Protein AF-A0A3D5NEB4-F1 (afdb_monomer)

Mean predicted aligned error: 19.14 Å

Secondary structure (DSSP, 8-state):
---------------------------------------S-----TTTTT--B-EEEEEESS-TT-HHHHHHHHHH-HHHHTTTS-BSSHHHHHHHHHHHHHHHHHHHHHTT-TT-EEEEEEEE-----------------------------------------------PPPPEEEEEEEE--SPP-B---EEEEE-SS-EEEEEPPHHHHHHTT--BS--

pLDDT: mean 71.43, std 23.75, range [29.75, 97.38]

Radius of gyration: 36.67 Å; Cα contacts (8 Å, |Δi|>4): 190; chains: 1; bounding box: 111×50×86 Å

Organism: NCBI:txid168935

Sequence (223 aa):
MFHNFRSYGRRVAFVPLLMAGTLLAGCSSDEGAVGFGFGDDEAVQQNDLRSTIPYEVELTGIDPQEEQLIASLNGASTARRLQSRPTASRAGLQRRAEDDIERFQAVLRSKGFYEAQVTFDIAEKVSTDPVDPQSPDAEDGAENASEKPTENKNGDIDDSAAGSEQAEGADAPTPLVLSYQIDVGTPYLIEAVDLKTTYPDKVIERAATDAELEATHLQIGQR

Structure (mmCIF, N/CA/C/O backbone):
data_AF-A0A3D5NEB4-F1
#
_entry.id   AF-A0A3D5NEB4-F1
#
loop_
_atom_site.group_PDB
_atom_site.id
_atom_site.type_symbol
_atom_site.label_atom_id
_atom_site.label_alt_id
_atom_site.label_comp_id
_atom_site.label_asym_id
_atom_site.label_entity_id
_atom_site.label_seq_id
_atom_site.pdbx_PDB_ins_code
_atom_site.Cartn_x
_atom_site.Cartn_y
_atom_site.Cartn_z
_atom_site.occupancy
_atom_site.B_iso_or_equiv
_atom_site.auth_seq_id
_atom_site.auth_comp_id
_atom_site.auth_asym_id
_atom_site.auth_atom_id
_atom_site.pdbx_PDB_model_num
ATOM 1 N N . MET A 1 1 ? 35.172 -34.320 -34.361 1.00 47.00 1 MET A N 1
ATOM 2 C CA . MET A 1 1 ? 35.694 -35.483 -33.608 1.00 47.00 1 MET A CA 1
ATOM 3 C C . MET A 1 1 ? 37.089 -35.122 -33.113 1.00 47.00 1 MET A C 1
ATOM 5 O O . MET A 1 1 ? 37.792 -34.459 -33.861 1.00 47.00 1 MET A O 1
ATOM 9 N N . PHE A 1 2 ? 37.432 -35.537 -31.889 1.00 43.50 2 PHE A N 1
ATOM 10 C CA . PHE A 1 2 ? 38.612 -35.203 -31.061 1.00 43.50 2 PHE A CA 1
ATOM 11 C C . PHE A 1 2 ? 38.432 -34.069 -30.038 1.00 43.50 2 PHE A C 1
ATOM 13 O O . PHE A 1 2 ? 38.562 -32.883 -30.316 1.00 43.50 2 PHE A O 1
ATOM 20 N N . HIS A 1 3 ? 38.125 -34.529 -28.821 1.00 45.97 3 HIS A N 1
ATOM 21 C CA . HIS A 1 3 ? 38.204 -33.828 -27.548 1.00 45.97 3 HIS A CA 1
ATOM 22 C C . HIS A 1 3 ? 39.658 -33.505 -27.191 1.00 45.97 3 HIS A C 1
ATOM 24 O O . HIS A 1 3 ? 40.549 -34.312 -27.454 1.00 45.97 3 HIS A O 1
ATOM 30 N N . ASN A 1 4 ? 39.875 -32.406 -26.469 1.00 42.53 4 ASN A N 1
ATOM 31 C CA . ASN A 1 4 ? 41.034 -32.297 -25.589 1.00 42.53 4 ASN A CA 1
ATOM 32 C C . ASN A 1 4 ? 40.641 -31.601 -24.283 1.00 42.53 4 ASN A C 1
ATOM 34 O O . ASN A 1 4 ? 40.570 -30.379 -24.183 1.00 42.53 4 ASN A O 1
ATOM 38 N N . PHE A 1 5 ? 40.346 -32.438 -23.290 1.00 49.19 5 PHE A N 1
ATOM 39 C CA . PHE A 1 5 ? 40.268 -32.084 -21.882 1.00 49.19 5 PHE A CA 1
ATOM 40 C C . PHE A 1 5 ? 41.685 -31.810 -21.372 1.00 49.19 5 PHE A C 1
ATOM 42 O O . PHE A 1 5 ? 42.565 -32.658 -21.523 1.00 49.19 5 PHE A O 1
ATOM 49 N N . ARG A 1 6 ? 41.899 -30.683 -20.686 1.00 50.28 6 ARG A N 1
ATOM 50 C CA . ARG A 1 6 ? 43.032 -30.557 -19.768 1.00 50.28 6 ARG A CA 1
ATOM 51 C C . ARG A 1 6 ? 42.562 -30.081 -18.401 1.00 50.28 6 ARG A C 1
ATOM 53 O O . ARG A 1 6 ? 42.209 -28.928 -18.197 1.00 50.28 6 ARG A O 1
ATOM 60 N N . SER A 1 7 ? 42.568 -31.047 -17.494 1.00 51.97 7 SER A N 1
ATOM 61 C CA . SER 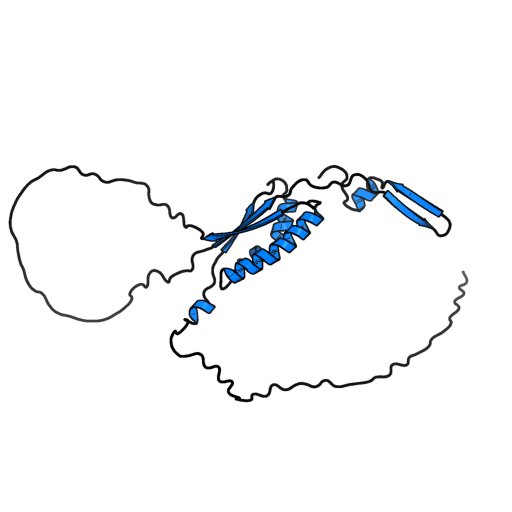A 1 7 ? 42.428 -30.947 -16.050 1.00 51.97 7 SER A CA 1
ATOM 62 C C . SER A 1 7 ? 43.678 -30.355 -15.398 1.00 51.97 7 SER A C 1
ATOM 64 O O . SER A 1 7 ? 44.760 -30.883 -15.630 1.00 51.97 7 SER A O 1
ATOM 66 N N . TYR A 1 8 ? 43.513 -29.376 -14.509 1.00 59.75 8 TYR A N 1
ATOM 67 C CA . TYR A 1 8 ? 44.372 -29.067 -13.351 1.00 59.75 8 TYR A CA 1
ATOM 68 C C . TYR A 1 8 ? 43.510 -28.191 -12.418 1.00 59.75 8 TYR A C 1
ATOM 70 O O . TYR A 1 8 ? 42.866 -27.273 -12.898 1.00 59.75 8 TYR A O 1
ATOM 78 N N . GLY A 1 9 ? 43.370 -28.381 -11.112 1.00 46.47 9 GLY A N 1
ATOM 79 C CA . GLY A 1 9 ? 43.921 -29.346 -10.181 1.00 46.47 9 GLY A CA 1
ATOM 80 C C . GLY A 1 9 ? 43.135 -29.234 -8.868 1.00 46.47 9 GLY A C 1
ATOM 81 O O . GLY A 1 9 ? 42.705 -28.159 -8.458 1.00 46.47 9 GLY A O 1
ATOM 82 N N . ARG A 1 10 ? 42.922 -30.385 -8.235 1.00 45.94 10 ARG A N 1
ATOM 83 C CA . ARG A 1 10 ? 42.227 -30.576 -6.961 1.00 45.94 10 ARG A CA 1
ATOM 84 C C . ARG A 1 10 ? 43.161 -30.172 -5.809 1.00 45.94 10 ARG A C 1
ATOM 86 O O . ARG A 1 10 ? 44.255 -30.717 -5.712 1.00 45.94 10 ARG A O 1
ATOM 93 N N . ARG A 1 11 ? 42.727 -29.279 -4.917 1.00 57.16 11 ARG A N 1
ATOM 94 C CA . ARG A 1 11 ? 43.240 -29.123 -3.537 1.00 57.16 11 ARG A CA 1
ATOM 95 C C . ARG A 1 11 ? 42.009 -28.912 -2.649 1.00 57.16 11 ARG A C 1
ATOM 97 O O . ARG A 1 11 ? 41.417 -27.848 -2.681 1.00 57.16 11 ARG A O 1
ATOM 104 N N . VAL A 1 12 ? 41.341 -29.970 -2.190 1.00 53.69 12 VAL A N 1
ATOM 105 C CA . VAL A 1 12 ? 41.560 -30.661 -0.900 1.00 53.69 12 VAL A CA 1
ATOM 106 C C . VAL A 1 12 ? 41.932 -29.706 0.243 1.00 53.69 12 VAL A C 1
ATOM 108 O O . VAL A 1 12 ? 43.094 -29.360 0.413 1.00 53.69 12 VAL A O 1
ATOM 111 N N . ALA A 1 13 ? 40.874 -29.302 0.954 1.00 50.91 13 ALA A N 1
ATOM 112 C CA . ALA A 1 13 ? 40.686 -29.200 2.404 1.00 50.91 13 ALA A CA 1
ATOM 113 C C . ALA A 1 13 ? 41.849 -28.748 3.301 1.00 50.91 13 ALA A C 1
ATOM 115 O O . ALA A 1 13 ? 42.847 -29.445 3.405 1.00 50.91 13 ALA A O 1
ATOM 116 N N . PHE A 1 14 ? 41.588 -27.711 4.106 1.00 46.97 14 PHE A N 1
ATOM 117 C CA . PHE A 1 14 ? 41.793 -27.759 5.559 1.00 46.97 14 PHE A CA 1
ATOM 118 C C . PHE A 1 14 ? 40.749 -26.866 6.247 1.00 46.97 14 PHE A C 1
ATOM 120 O O . PHE A 1 14 ? 40.831 -25.643 6.219 1.00 46.97 14 PHE A O 1
ATOM 127 N N . VAL A 1 15 ? 39.746 -27.516 6.838 1.00 53.16 15 VAL A N 1
ATOM 128 C CA . VAL A 1 15 ? 38.856 -26.962 7.864 1.00 53.16 15 VAL A CA 1
ATOM 129 C C . VAL A 1 15 ? 39.493 -27.299 9.211 1.00 53.16 15 VAL A C 1
ATOM 131 O O . VAL A 1 15 ? 39.615 -28.489 9.511 1.00 53.16 15 VAL A O 1
ATOM 134 N N . PRO A 1 16 ? 39.882 -26.320 10.043 1.00 58.88 16 PRO A N 1
ATOM 135 C CA . PRO A 1 16 ? 40.043 -26.545 11.462 1.00 58.88 16 PRO A CA 1
ATOM 136 C C . PRO A 1 16 ? 38.738 -26.174 12.170 1.00 58.88 16 PRO A C 1
ATOM 138 O O . PRO A 1 16 ? 38.378 -25.014 12.345 1.00 58.88 16 PRO A O 1
ATOM 141 N N . LEU A 1 17 ? 38.039 -27.238 12.547 1.00 51.22 17 LEU A N 1
ATOM 142 C CA . LEU A 1 17 ? 37.143 -27.346 13.686 1.00 51.22 17 LEU A CA 1
ATOM 143 C C . LEU A 1 17 ? 37.704 -26.586 14.906 1.00 51.22 17 LEU A C 1
ATOM 145 O O . LEU A 1 17 ? 38.734 -26.981 15.450 1.00 51.22 17 LEU A O 1
ATOM 149 N N . LEU A 1 18 ? 36.993 -25.559 15.378 1.00 48.69 18 LEU A N 1
ATOM 150 C CA . LEU A 1 18 ? 37.081 -25.112 16.770 1.00 48.69 18 LEU A CA 1
ATOM 151 C C . LEU A 1 18 ? 35.665 -25.006 17.340 1.00 48.69 18 LEU A C 1
ATOM 153 O O . LEU A 1 18 ? 34.982 -23.991 17.268 1.00 48.69 18 LEU A O 1
ATOM 157 N N . MET A 1 19 ? 35.249 -26.158 17.860 1.00 57.47 19 MET A N 1
ATOM 158 C CA . MET A 1 19 ? 34.193 -26.356 18.842 1.00 57.47 19 MET A CA 1
ATOM 159 C C . MET A 1 19 ? 34.418 -25.419 20.037 1.00 57.47 19 MET A C 1
ATOM 161 O O . MET A 1 19 ? 35.370 -25.607 20.793 1.00 57.47 19 MET A O 1
ATOM 165 N N . ALA A 1 20 ? 33.539 -24.436 20.220 1.00 56.75 20 ALA A N 1
ATOM 166 C CA . ALA A 1 20 ? 33.468 -23.643 21.441 1.00 56.75 20 ALA A CA 1
ATOM 167 C C . ALA A 1 20 ? 32.002 -23.442 21.851 1.00 56.75 20 ALA A C 1
ATOM 169 O O . ALA A 1 20 ? 31.327 -22.525 21.401 1.00 56.75 20 ALA A O 1
ATOM 170 N N . GLY A 1 21 ? 31.539 -24.344 22.720 1.00 52.62 21 GLY A N 1
ATOM 171 C CA . GLY A 1 21 ? 30.708 -23.991 23.870 1.00 52.62 21 GLY A CA 1
ATOM 172 C C . GLY A 1 21 ? 29.254 -23.605 23.617 1.00 52.62 21 GLY A C 1
ATOM 173 O O . GLY A 1 21 ? 28.872 -22.459 23.822 1.00 52.62 21 GLY A O 1
ATOM 174 N N . THR A 1 22 ? 28.405 -24.595 23.344 1.00 59.69 22 THR A N 1
ATOM 175 C CA . THR A 1 22 ? 27.000 -24.559 23.772 1.00 59.69 22 THR A CA 1
ATOM 176 C C . THR A 1 22 ? 26.942 -24.607 25.300 1.00 59.69 22 THR A C 1
ATOM 178 O O . THR A 1 22 ? 26.923 -25.688 25.892 1.00 59.69 22 THR A O 1
ATOM 181 N N . LEU A 1 23 ? 26.923 -23.446 25.953 1.00 59.72 23 LEU A N 1
ATOM 182 C CA . LEU A 1 23 ? 26.415 -23.355 27.317 1.00 59.72 23 LEU A CA 1
ATOM 183 C C . LEU A 1 23 ? 24.889 -23.319 27.233 1.00 59.72 23 LEU A C 1
ATOM 185 O O . LEU A 1 23 ? 24.287 -22.283 26.958 1.00 59.72 23 LEU A O 1
ATOM 189 N N . LEU A 1 24 ? 24.276 -24.482 27.456 1.00 56.34 24 LEU A N 1
ATOM 190 C CA . LEU A 1 24 ? 22.913 -24.554 27.964 1.00 56.34 24 LEU A CA 1
ATOM 191 C C . LEU A 1 24 ? 22.907 -23.821 29.312 1.00 56.34 24 LEU A C 1
ATOM 193 O O . LEU A 1 24 ? 23.328 -24.375 30.327 1.00 56.34 24 LEU A O 1
ATOM 197 N N . ALA A 1 25 ? 22.462 -22.567 29.317 1.00 53.81 25 ALA A N 1
ATOM 198 C CA . ALA A 1 25 ? 22.028 -21.919 30.540 1.00 53.81 25 ALA A CA 1
ATOM 199 C C . ALA A 1 25 ? 20.745 -22.628 30.987 1.00 53.81 25 ALA A C 1
ATOM 201 O O . ALA A 1 25 ? 19.729 -22.612 30.291 1.00 53.81 25 ALA A O 1
ATOM 202 N N . GLY A 1 26 ? 20.851 -23.340 32.106 1.00 40.41 26 GLY A N 1
ATOM 203 C CA . GLY A 1 26 ? 19.748 -24.054 32.718 1.00 40.41 26 GLY A CA 1
ATOM 204 C C . GLY A 1 26 ? 18.623 -23.109 33.128 1.00 40.41 26 GLY A C 1
ATOM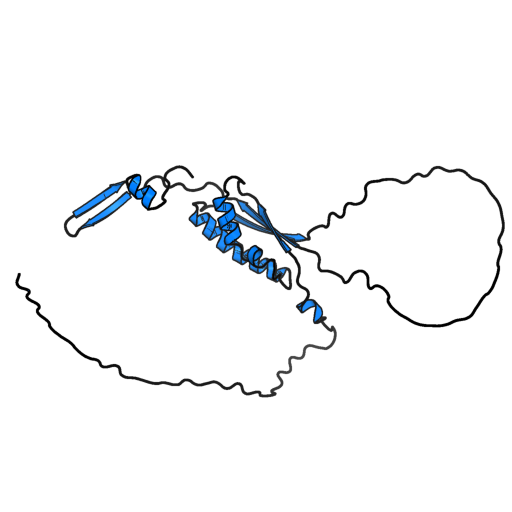 205 O O . GLY A 1 26 ? 18.859 -22.008 33.618 1.00 40.41 26 GLY A O 1
ATOM 206 N N . CYS A 1 27 ? 17.389 -23.585 32.980 1.00 56.19 27 CYS A N 1
ATOM 207 C CA . CYS A 1 27 ? 16.298 -23.138 33.831 1.00 56.19 27 CYS A CA 1
ATOM 208 C C . CYS A 1 27 ? 16.604 -23.627 35.253 1.00 56.19 27 CYS A C 1
ATOM 210 O O . CYS A 1 27 ? 16.322 -24.778 35.583 1.00 56.19 27 CYS A O 1
ATOM 212 N N . SER A 1 28 ? 17.219 -22.783 36.084 1.00 45.78 28 SER A N 1
ATOM 213 C CA . SER A 1 28 ? 17.076 -22.927 37.528 1.00 45.78 28 SER A CA 1
ATOM 214 C C . SER A 1 28 ? 15.689 -22.409 37.893 1.00 45.78 28 SER A C 1
ATOM 216 O O . SER A 1 28 ? 15.431 -21.208 37.833 1.00 45.78 28 SER A O 1
ATOM 218 N N . SER A 1 29 ? 14.791 -23.322 38.253 1.00 57.09 29 SER A N 1
ATOM 219 C CA . SER A 1 29 ? 13.728 -22.998 39.197 1.00 57.09 29 SER A CA 1
ATOM 220 C C . SER A 1 29 ? 14.409 -22.621 40.510 1.00 57.09 29 SER A C 1
ATOM 222 O O . SER A 1 29 ? 14.903 -23.493 41.218 1.00 57.09 29 SER A O 1
ATOM 224 N N . ASP A 1 30 ? 14.506 -21.322 40.769 1.00 51.25 30 ASP A N 1
ATOM 225 C CA . ASP A 1 30 ? 14.835 -20.770 42.077 1.00 51.25 30 ASP A CA 1
ATOM 226 C C . ASP A 1 30 ? 13.635 -19.933 42.515 1.00 51.25 30 ASP A C 1
ATOM 228 O O . ASP A 1 30 ? 13.286 -18.919 41.904 1.00 51.25 30 ASP A O 1
ATOM 232 N N . GLU A 1 31 ? 12.955 -20.440 43.537 1.00 56.94 31 GLU A N 1
ATOM 233 C CA . GLU A 1 31 ? 12.027 -19.707 44.387 1.00 56.94 31 GLU A CA 1
ATOM 234 C C . GLU A 1 31 ? 12.805 -18.587 45.091 1.00 56.94 31 GLU A C 1
ATOM 236 O O . GLU A 1 31 ? 13.243 -18.707 46.231 1.00 56.94 31 GLU A O 1
ATOM 241 N N . GLY A 1 32 ? 13.004 -17.489 44.367 1.00 42.41 32 GLY A N 1
ATOM 242 C CA . GLY A 1 32 ? 13.705 -16.300 44.826 1.00 42.41 32 GLY A CA 1
ATOM 243 C C . GLY A 1 32 ? 12.786 -15.095 44.740 1.00 42.41 32 GLY A C 1
ATOM 244 O O . GLY A 1 32 ? 12.644 -14.471 43.691 1.00 42.41 32 GLY A O 1
ATOM 245 N N . ALA A 1 33 ? 12.140 -14.791 45.861 1.00 53.47 33 ALA A N 1
ATOM 246 C CA . ALA A 1 33 ? 11.237 -13.671 46.063 1.00 53.47 33 ALA A CA 1
ATOM 247 C C . ALA A 1 33 ? 11.817 -12.330 45.567 1.00 53.47 33 ALA A C 1
ATOM 249 O O . ALA A 1 33 ? 12.617 -11.687 46.247 1.00 53.47 33 ALA A O 1
ATOM 250 N N . VAL A 1 34 ? 11.333 -11.854 44.419 1.00 47.53 34 VAL A N 1
ATOM 251 C CA . VAL A 1 34 ? 11.310 -10.423 44.104 1.00 47.53 34 VAL A CA 1
ATOM 252 C C . VAL A 1 34 ? 10.013 -9.853 44.661 1.00 47.53 34 VAL A C 1
ATOM 254 O O . VAL A 1 34 ? 8.953 -9.909 44.043 1.00 47.53 34 VAL A O 1
ATOM 257 N N . GLY A 1 35 ? 10.103 -9.347 45.889 1.00 47.97 35 GLY A N 1
ATOM 258 C CA . GLY A 1 35 ? 9.059 -8.550 46.518 1.00 47.97 35 GLY A CA 1
ATOM 259 C C . GLY A 1 35 ? 8.877 -7.238 45.764 1.00 47.97 35 GLY A C 1
ATOM 260 O O . GLY A 1 35 ? 9.475 -6.224 46.111 1.00 47.97 35 GLY A O 1
ATOM 261 N N . PHE A 1 36 ? 8.041 -7.263 44.731 1.00 45.19 36 PHE A N 1
ATOM 262 C CA . PHE A 1 36 ? 7.377 -6.071 44.235 1.00 45.19 36 PHE A CA 1
ATOM 263 C C . PHE A 1 36 ? 6.180 -5.808 45.146 1.00 45.19 36 PHE A C 1
ATOM 265 O O . PHE A 1 36 ? 5.142 -6.454 45.031 1.00 45.19 36 PHE A O 1
ATOM 272 N N . GLY A 1 37 ? 6.357 -4.889 46.094 1.00 49.41 37 GLY A N 1
ATOM 273 C CA . GLY A 1 37 ? 5.264 -4.355 46.897 1.00 49.41 37 GLY A CA 1
ATOM 274 C C . GLY A 1 37 ? 4.341 -3.513 46.023 1.00 49.41 37 GLY A C 1
ATOM 275 O O . GLY A 1 37 ? 4.521 -2.303 45.923 1.00 49.41 37 GLY A O 1
ATOM 276 N N . PHE A 1 38 ? 3.370 -4.161 45.389 1.00 48.16 38 PHE A N 1
ATOM 277 C CA . PHE A 1 38 ? 2.161 -3.514 44.902 1.00 48.16 38 PHE A CA 1
ATOM 278 C C . PHE A 1 38 ? 1.080 -3.810 45.935 1.00 48.16 38 PHE A C 1
ATOM 280 O O . PHE A 1 38 ? 0.780 -4.971 46.196 1.00 48.16 38 PHE A O 1
ATOM 287 N N . GLY A 1 39 ? 0.620 -2.756 46.608 1.00 43.84 39 GLY A N 1
ATOM 288 C CA . GLY A 1 39 ? -0.380 -2.853 47.661 1.00 43.84 39 GLY A CA 1
ATOM 289 C C . GLY A 1 39 ? -1.659 -3.515 47.161 1.00 43.84 39 GLY A C 1
ATOM 290 O O . GLY A 1 39 ? -2.089 -3.277 46.033 1.00 43.84 39 GLY A O 1
ATOM 291 N N . ASP A 1 40 ? -2.230 -4.339 48.032 1.00 53.44 40 ASP A N 1
ATOM 292 C CA . ASP A 1 40 ? -3.600 -4.819 47.946 1.00 53.44 40 ASP A CA 1
ATOM 293 C C . ASP A 1 40 ? -4.554 -3.623 47.816 1.00 53.44 40 ASP A C 1
ATOM 295 O O . ASP A 1 40 ? -4.550 -2.732 48.665 1.00 53.44 40 ASP A O 1
ATOM 299 N N . ASP A 1 41 ? -5.296 -3.558 46.715 1.00 48.19 41 ASP A N 1
ATOM 300 C CA . ASP A 1 41 ? -6.764 -3.642 46.666 1.00 48.19 41 ASP A CA 1
ATOM 301 C C . ASP A 1 41 ? -7.213 -3.110 45.299 1.00 48.19 41 ASP A C 1
ATOM 303 O O . ASP A 1 41 ? -7.192 -1.912 45.034 1.00 48.19 41 ASP A O 1
ATOM 307 N N . GLU A 1 42 ? -7.458 -4.054 44.400 1.00 47.25 42 GLU A N 1
ATOM 308 C CA . GLU A 1 42 ? -8.352 -4.006 43.245 1.00 47.25 42 GLU A CA 1
ATOM 309 C C . GLU A 1 42 ? -7.993 -5.280 42.486 1.00 47.25 42 GLU A C 1
ATOM 311 O O . GLU A 1 42 ? -6.951 -5.387 41.828 1.00 47.25 42 GLU A O 1
ATOM 316 N N . ALA A 1 43 ? -8.819 -6.309 42.658 1.00 51.69 43 ALA A N 1
ATOM 317 C CA . ALA A 1 43 ? -8.781 -7.481 41.811 1.00 51.69 43 ALA A CA 1
ATOM 318 C C . ALA A 1 43 ? -9.104 -7.019 40.387 1.00 51.69 43 ALA A C 1
ATOM 320 O O . ALA A 1 43 ? -10.257 -7.060 39.970 1.00 51.69 43 ALA A O 1
ATOM 321 N N . VAL A 1 44 ? -8.084 -6.560 39.652 1.00 49.19 44 VAL A N 1
ATOM 322 C CA . VAL A 1 44 ? -8.168 -6.326 38.213 1.00 49.19 44 VAL A CA 1
ATOM 323 C C . VAL A 1 44 ? -8.666 -7.643 37.648 1.00 49.19 44 VAL A C 1
ATOM 325 O O . VAL A 1 44 ? -7.957 -8.656 37.699 1.00 49.19 44 VAL A O 1
ATOM 328 N N . GLN A 1 45 ? -9.940 -7.672 37.261 1.00 51.22 45 GLN A N 1
ATOM 329 C CA . GLN A 1 45 ? -10.606 -8.904 36.897 1.00 51.22 45 GLN A CA 1
ATOM 330 C C . GLN A 1 45 ? -9.790 -9.538 35.778 1.00 51.22 45 GLN A C 1
ATOM 332 O O . GLN A 1 45 ? -9.669 -8.993 34.687 1.00 51.22 45 GLN A O 1
ATOM 337 N N . GLN A 1 46 ? -9.227 -10.721 36.026 1.00 47.47 46 GLN A N 1
ATOM 338 C CA . GLN A 1 46 ? -8.463 -11.463 35.017 1.00 47.47 46 GLN A CA 1
ATOM 339 C C . GLN A 1 46 ? -9.308 -11.788 33.761 1.00 47.47 46 GLN A C 1
ATOM 341 O O . GLN A 1 46 ? -8.762 -12.234 32.752 1.00 47.47 46 GLN A O 1
ATOM 346 N N . ASN A 1 47 ? -10.624 -11.539 33.803 1.00 46.91 47 ASN A N 1
ATOM 347 C CA . ASN A 1 47 ? -11.527 -11.558 32.656 1.00 46.91 47 ASN A CA 1
ATOM 348 C C . ASN A 1 47 ? -11.282 -10.423 31.642 1.00 46.91 47 ASN A C 1
ATOM 350 O O . ASN A 1 47 ? -11.458 -10.669 30.449 1.00 46.91 47 ASN A O 1
ATOM 354 N N . ASP A 1 48 ? -10.777 -9.252 32.045 1.00 50.31 48 ASP A N 1
ATOM 355 C CA . ASP A 1 48 ? -10.466 -8.155 31.108 1.00 50.31 48 ASP A CA 1
ATOM 356 C C . ASP A 1 48 ? -9.280 -8.486 30.191 1.00 50.31 48 ASP A C 1
ATOM 358 O O . ASP A 1 48 ? -9.199 -8.012 29.062 1.00 50.31 48 ASP A O 1
ATOM 362 N N . LEU A 1 49 ? -8.387 -9.385 30.620 1.00 50.97 49 LEU A N 1
ATOM 363 C CA . LEU A 1 49 ? -7.272 -9.875 29.798 1.00 50.97 49 LEU A CA 1
ATOM 364 C C . LEU A 1 49 ? -7.713 -10.870 28.709 1.00 50.97 49 LEU A C 1
ATOM 366 O O . LEU A 1 49 ? -6.912 -11.225 27.840 1.00 50.97 49 LEU A O 1
ATOM 370 N N . ARG A 1 50 ? -8.962 -11.350 28.763 1.00 55.28 50 ARG A N 1
ATOM 371 C CA . ARG A 1 50 ? -9.565 -12.248 27.763 1.00 55.28 50 ARG A CA 1
ATOM 372 C C . ARG A 1 50 ? -10.694 -11.592 26.973 1.00 55.28 50 ARG A C 1
ATOM 374 O O . ARG A 1 50 ? -11.080 -12.136 25.937 1.00 55.28 50 ARG A O 1
ATOM 381 N N . SER A 1 51 ? -11.191 -10.442 27.426 1.00 69.19 51 SER A N 1
ATOM 382 C CA . SER A 1 51 ? -12.133 -9.631 26.664 1.00 69.19 51 SER A CA 1
ATOM 383 C C . SER A 1 51 ? -11.438 -9.143 25.399 1.00 69.19 51 SER A C 1
ATOM 385 O O . SER A 1 51 ? -10.435 -8.434 25.433 1.00 69.19 51 SER A O 1
ATOM 387 N N . THR A 1 52 ? -11.906 -9.634 24.258 1.00 82.94 52 THR A N 1
ATOM 388 C CA . THR A 1 52 ? -11.364 -9.265 22.956 1.00 82.94 52 THR A CA 1
ATOM 389 C C . THR A 1 52 ? -12.374 -8.355 22.283 1.00 82.94 52 THR A C 1
ATOM 391 O O . THR A 1 52 ? -13.552 -8.695 22.234 1.00 82.94 52 THR A O 1
ATOM 394 N N . ILE A 1 53 ? -11.927 -7.212 21.766 1.00 85.94 53 ILE A N 1
ATOM 395 C CA . ILE A 1 53 ? -12.829 -6.202 21.208 1.00 85.94 53 ILE A CA 1
ATOM 396 C C . ILE A 1 53 ? -13.000 -6.472 19.707 1.00 85.94 53 ILE A C 1
ATOM 398 O O . ILE A 1 53 ? -12.018 -6.347 18.963 1.00 85.94 53 ILE A O 1
ATOM 402 N N . PRO A 1 54 ? -14.196 -6.871 19.235 1.00 90.81 54 PRO A N 1
ATOM 403 C CA . PRO A 1 54 ? -14.433 -7.078 17.813 1.00 90.81 54 PRO A CA 1
ATOM 404 C C . PRO A 1 54 ? -14.284 -5.756 17.057 1.00 90.81 54 PRO A C 1
ATOM 406 O O . PRO A 1 54 ? -14.651 -4.694 17.560 1.00 90.81 54 PRO A O 1
ATOM 409 N N . TYR A 1 55 ? -13.739 -5.815 15.842 1.00 91.69 55 TYR A N 1
ATOM 410 C CA . TYR A 1 55 ? -13.586 -4.628 15.012 1.00 91.69 55 TYR A CA 1
ATOM 411 C C . TYR A 1 55 ? -13.775 -4.913 13.526 1.00 91.69 55 TYR A C 1
ATOM 413 O O . TYR A 1 55 ? -13.477 -6.002 13.031 1.00 91.69 55 TYR A O 1
ATOM 421 N N . GLU A 1 56 ? -14.209 -3.885 12.811 1.00 92.62 56 GLU A N 1
ATOM 422 C CA . GLU A 1 56 ? -14.283 -3.844 11.354 1.00 92.62 56 GLU A CA 1
ATOM 423 C C . GLU A 1 56 ? -13.214 -2.904 10.798 1.00 92.62 56 GLU A C 1
ATOM 425 O O . GLU A 1 56 ? -12.659 -2.074 11.517 1.00 92.62 56 GLU A O 1
ATOM 430 N N . VAL A 1 57 ? -12.859 -3.091 9.526 1.00 94.69 57 VAL A N 1
ATOM 431 C CA . VAL A 1 57 ? -11.833 -2.284 8.860 1.00 94.69 57 VAL A CA 1
ATOM 432 C C . VAL A 1 57 ? -12.362 -1.798 7.529 1.00 94.69 57 VAL A C 1
ATOM 434 O O . VAL A 1 57 ? -12.779 -2.609 6.698 1.00 94.69 57 VAL A O 1
ATOM 437 N N . GLU A 1 58 ? -12.253 -0.495 7.316 1.00 94.62 58 GLU A N 1
ATOM 438 C CA . GLU A 1 58 ? -12.721 0.191 6.121 1.00 94.62 58 GLU A CA 1
ATOM 439 C C . GLU A 1 58 ? -11.589 1.001 5.492 1.00 94.62 58 GLU A C 1
ATOM 441 O O . GLU A 1 58 ? -10.751 1.572 6.190 1.00 94.62 58 GLU A O 1
ATOM 446 N N . LEU A 1 59 ? -11.550 1.038 4.161 1.00 94.56 59 LEU A N 1
ATOM 447 C CA . LEU A 1 59 ? -10.618 1.863 3.396 1.00 94.56 59 LEU A CA 1
ATOM 448 C C . LEU A 1 59 ? -11.431 2.892 2.614 1.00 94.56 59 LEU A C 1
ATOM 450 O O . LEU A 1 59 ? -12.377 2.535 1.914 1.00 94.56 59 LEU A O 1
ATOM 454 N N . THR A 1 60 ? -11.048 4.160 2.724 1.00 94.75 60 THR A N 1
ATOM 455 C CA . THR A 1 60 ? -11.733 5.300 2.102 1.00 94.75 60 THR A CA 1
ATOM 456 C C . THR A 1 60 ? -10.730 6.214 1.395 1.00 94.75 60 THR A C 1
ATOM 458 O O . THR A 1 60 ? -9.534 6.167 1.685 1.00 94.75 60 THR A O 1
ATOM 461 N N . GLY A 1 61 ? -11.211 7.042 0.463 1.00 91.19 61 GLY A N 1
ATOM 462 C CA . GLY A 1 61 ? -10.382 8.015 -0.269 1.00 91.19 61 GLY A CA 1
ATOM 463 C C . GLY A 1 61 ? -9.712 7.484 -1.544 1.00 91.19 61 GLY A C 1
ATOM 464 O O . GLY A 1 61 ? -8.972 8.210 -2.200 1.00 91.19 61 GLY A O 1
ATOM 465 N N . ILE A 1 62 ? -10.010 6.244 -1.940 1.00 92.44 62 ILE A N 1
ATOM 466 C CA . ILE A 1 62 ? -9.519 5.634 -3.185 1.00 92.44 62 ILE A CA 1
ATOM 467 C C . ILE A 1 62 ? -10.667 5.543 -4.189 1.00 92.44 62 ILE A C 1
ATOM 469 O O . ILE A 1 62 ? -11.797 5.238 -3.805 1.00 92.44 62 ILE A O 1
ATOM 473 N N . ASP A 1 63 ? -10.369 5.779 -5.467 1.00 90.38 63 ASP A N 1
ATOM 474 C CA . ASP A 1 63 ? -11.323 5.564 -6.553 1.00 90.38 63 ASP A CA 1
ATOM 475 C C . ASP A 1 63 ? -11.755 4.082 -6.599 1.00 90.38 63 ASP A C 1
ATOM 477 O O . ASP A 1 63 ? -10.896 3.203 -6.711 1.00 90.38 63 ASP A O 1
ATOM 481 N N . PRO A 1 64 ? -13.063 3.770 -6.538 1.00 89.56 64 PRO A N 1
ATOM 482 C CA . PRO A 1 64 ? -13.562 2.402 -6.662 1.00 89.56 64 PRO A CA 1
ATOM 483 C C . PRO A 1 64 ? -13.132 1.675 -7.945 1.00 89.56 64 PRO A C 1
ATOM 485 O O . PRO A 1 64 ? -13.132 0.446 -7.959 1.00 89.56 64 PRO A O 1
ATOM 488 N N . GLN A 1 65 ? -12.776 2.401 -9.011 1.00 89.06 65 GLN A N 1
ATOM 489 C CA . GLN A 1 65 ? -12.298 1.823 -10.271 1.00 89.06 65 GLN A CA 1
ATOM 490 C C . GLN A 1 65 ? -10.869 1.265 -10.173 1.00 89.06 65 GLN A C 1
ATOM 492 O O . GLN A 1 65 ? -10.484 0.409 -10.968 1.00 89.06 65 GLN A O 1
ATOM 497 N N . GLU A 1 66 ? -10.092 1.683 -9.172 1.00 89.56 66 GLU A N 1
ATOM 498 C CA . GLU A 1 66 ? -8.717 1.232 -8.927 1.00 89.56 66 GLU A CA 1
ATOM 499 C C . GLU A 1 66 ? -8.690 -0.119 -8.182 1.00 89.56 66 GLU A C 1
ATOM 501 O O . GLU A 1 66 ? -8.063 -0.290 -7.131 1.00 89.56 66 GLU A O 1
ATOM 506 N N . GLU A 1 67 ? -9.382 -1.125 -8.726 1.00 92.25 67 GLU A N 1
ATOM 507 C CA . GLU A 1 67 ? -9.598 -2.429 -8.082 1.00 92.25 67 GLU A CA 1
ATOM 508 C C . GLU A 1 67 ? -8.286 -3.132 -7.705 1.00 92.25 67 GLU A C 1
ATOM 510 O O . GLU A 1 67 ? -8.170 -3.736 -6.635 1.00 92.25 67 GLU A O 1
ATOM 515 N N . GLN A 1 68 ? -7.261 -3.026 -8.557 1.00 90.44 68 GLN A N 1
ATOM 516 C CA . GLN A 1 68 ? -5.953 -3.634 -8.300 1.00 90.44 68 GLN A CA 1
ATOM 517 C C . GLN A 1 68 ? -5.221 -2.966 -7.131 1.00 90.44 68 GLN A C 1
ATOM 519 O O . GLN A 1 68 ? -4.547 -3.649 -6.347 1.00 90.44 68 GLN A O 1
ATOM 524 N N . LEU A 1 69 ? -5.341 -1.642 -6.999 1.00 92.69 69 LEU A N 1
ATOM 525 C CA . LEU A 1 69 ? -4.776 -0.899 -5.877 1.00 92.69 69 LEU A CA 1
ATOM 526 C C . LEU A 1 69 ? -5.509 -1.266 -4.587 1.00 92.69 69 LEU A C 1
ATOM 528 O O . LEU A 1 69 ? -4.866 -1.628 -3.600 1.00 92.69 69 LEU A O 1
ATOM 532 N N . ILE A 1 70 ? -6.844 -1.259 -4.624 1.00 95.06 70 ILE A N 1
ATOM 533 C CA . ILE A 1 70 ? -7.699 -1.636 -3.495 1.00 95.06 70 ILE A CA 1
ATOM 534 C C . ILE A 1 70 ? -7.374 -3.060 -3.033 1.00 95.06 70 ILE A C 1
ATOM 536 O O . ILE A 1 70 ? -7.199 -3.295 -1.837 1.00 95.06 70 ILE A O 1
ATOM 540 N N . ALA A 1 71 ? -7.236 -4.016 -3.955 1.00 95.06 71 ALA A N 1
ATOM 541 C CA . ALA A 1 71 ? -6.867 -5.394 -3.636 1.00 95.06 71 ALA A CA 1
ATOM 542 C C . ALA A 1 71 ? -5.472 -5.490 -2.996 1.00 95.06 71 ALA A C 1
ATOM 544 O O . ALA A 1 71 ? -5.293 -6.208 -2.010 1.00 95.06 71 ALA A O 1
ATOM 545 N N . SER A 1 72 ? -4.499 -4.733 -3.513 1.00 95.25 72 SER A N 1
ATOM 546 C CA . SER A 1 72 ? -3.130 -4.703 -2.981 1.00 95.25 72 SER A CA 1
ATOM 547 C C . SER A 1 72 ? -3.086 -4.153 -1.551 1.00 95.25 72 SER A C 1
ATOM 549 O O . SER A 1 72 ? -2.449 -4.745 -0.681 1.00 95.25 72 SER A O 1
ATOM 551 N N . LEU A 1 73 ? -3.805 -3.060 -1.281 1.00 96.31 73 LEU A N 1
ATOM 552 C CA . LEU A 1 73 ? -3.904 -2.464 0.055 1.00 96.31 73 LEU A CA 1
ATOM 553 C C . LEU A 1 73 ? -4.627 -3.392 1.031 1.00 96.31 73 LEU A C 1
ATOM 555 O O . LEU A 1 73 ? -4.139 -3.669 2.125 1.00 96.31 73 LEU A O 1
ATOM 559 N N . ASN A 1 74 ? -5.749 -3.963 0.600 1.00 95.3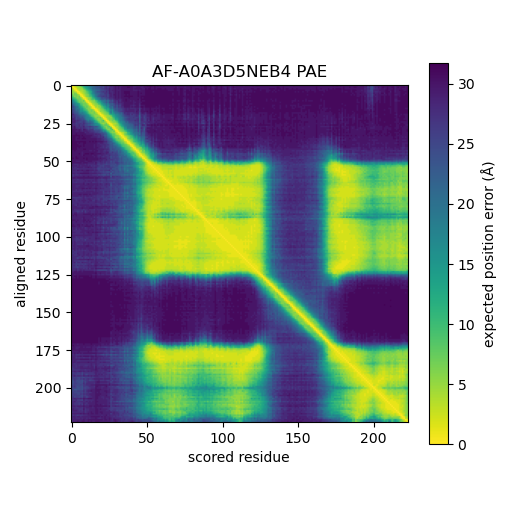1 74 ASN A N 1
ATOM 560 C CA . ASN A 1 74 ? -6.494 -4.936 1.387 1.00 95.31 74 ASN A CA 1
ATOM 561 C C . ASN A 1 74 ? -5.663 -6.170 1.754 1.00 95.31 74 ASN A C 1
ATOM 563 O O . ASN A 1 74 ? -5.799 -6.673 2.869 1.00 95.31 74 ASN A O 1
ATOM 567 N N . GLY A 1 75 ? -4.816 -6.649 0.839 1.00 94.56 75 GLY A N 1
ATOM 568 C CA . GLY A 1 75 ? -3.897 -7.761 1.082 1.00 94.56 75 GLY A CA 1
ATOM 569 C C . GLY A 1 75 ? -2.731 -7.408 2.010 1.00 94.56 75 GLY A C 1
ATOM 570 O O . GLY A 1 75 ? -2.242 -8.276 2.732 1.00 94.56 75 GLY A O 1
ATOM 571 N N . ALA A 1 76 ? -2.304 -6.143 2.030 1.00 95.00 76 ALA A N 1
ATOM 572 C CA . ALA A 1 76 ? -1.228 -5.662 2.894 1.00 95.00 76 ALA A CA 1
ATOM 573 C C . ALA A 1 76 ? -1.674 -5.391 4.345 1.00 95.00 76 ALA A C 1
ATOM 575 O O . ALA A 1 76 ? -0.832 -5.394 5.247 1.00 95.00 76 ALA A O 1
ATOM 576 N N . SER A 1 77 ? -2.975 -5.187 4.590 1.00 94.75 77 SER A N 1
ATOM 577 C CA . SER A 1 77 ? -3.498 -4.879 5.926 1.00 94.75 77 SER A CA 1
ATOM 578 C C . SER A 1 77 ? -3.420 -6.079 6.868 1.00 94.75 77 SER A C 1
ATOM 580 O O . SER A 1 77 ? -4.127 -7.085 6.725 1.00 94.75 77 SER A O 1
ATOM 582 N N . THR A 1 78 ? -2.600 -5.951 7.906 1.00 92.88 78 THR A N 1
ATOM 583 C CA . THR A 1 78 ? -2.572 -6.921 8.999 1.00 92.88 78 THR A CA 1
ATOM 584 C C . THR A 1 78 ? -3.811 -6.791 9.876 1.00 92.88 78 THR A C 1
ATOM 586 O O . THR A 1 78 ? -4.309 -7.818 10.346 1.00 92.88 78 THR A O 1
ATOM 589 N N . ALA A 1 79 ? -4.352 -5.580 10.047 1.00 91.75 79 ALA A N 1
ATOM 590 C CA . ALA A 1 79 ? -5.592 -5.372 10.784 1.00 91.75 79 ALA A CA 1
ATOM 591 C C . ALA A 1 79 ? -6.750 -6.172 10.167 1.00 91.75 79 ALA A C 1
ATOM 593 O O . ALA A 1 79 ? -7.423 -6.897 10.899 1.00 91.75 79 ALA A O 1
ATOM 594 N N . ARG A 1 80 ? -6.925 -6.149 8.835 1.00 93.06 80 ARG A N 1
ATOM 595 C CA . ARG A 1 80 ? -7.937 -6.976 8.144 1.00 93.06 80 ARG A CA 1
ATOM 596 C C . ARG A 1 80 ? -7.678 -8.466 8.306 1.00 93.06 80 ARG A C 1
ATOM 598 O O . ARG A 1 80 ? -8.566 -9.213 8.707 1.00 93.06 80 ARG A O 1
ATOM 605 N N . ARG A 1 81 ? -6.444 -8.905 8.048 1.00 91.94 81 ARG A N 1
ATOM 606 C CA . ARG A 1 81 ? -6.065 -10.326 8.129 1.00 91.94 81 ARG A CA 1
ATOM 607 C C . ARG A 1 81 ? -6.323 -10.938 9.511 1.00 91.94 81 ARG A C 1
ATOM 609 O O . ARG A 1 81 ? -6.594 -12.132 9.604 1.00 91.94 81 ARG A O 1
ATOM 616 N N . LEU A 1 82 ? -6.219 -10.141 10.575 1.00 91.62 82 LEU A N 1
ATOM 617 C CA . LEU A 1 82 ? -6.394 -10.582 11.959 1.00 91.62 82 LEU A CA 1
ATOM 618 C C . LEU A 1 82 ? -7.761 -10.225 12.560 1.00 91.62 82 LEU A C 1
ATOM 620 O O . LEU A 1 82 ? -7.915 -10.349 13.771 1.00 91.62 82 LEU A O 1
ATOM 624 N N . GLN A 1 83 ? -8.762 -9.847 11.759 1.00 90.00 83 GLN A N 1
ATOM 625 C CA . GLN A 1 83 ? -10.125 -9.598 12.261 1.00 90.00 83 GLN A CA 1
ATOM 626 C C . GLN A 1 83 ? -10.719 -10.810 12.998 1.00 90.00 83 GLN A C 1
ATOM 628 O O . GLN A 1 83 ? -11.383 -10.651 14.015 1.00 90.00 83 GLN A O 1
ATOM 633 N N . SER A 1 84 ? -10.413 -12.036 12.554 1.00 87.62 84 SER A N 1
ATOM 634 C CA . SER A 1 84 ? -10.838 -13.276 13.229 1.00 87.62 84 SER A CA 1
ATOM 635 C C . SER A 1 84 ? -10.091 -13.564 14.538 1.00 87.62 84 SER A C 1
ATOM 637 O O . SER A 1 84 ? -10.451 -14.484 15.271 1.00 87.62 84 SER A O 1
ATOM 639 N N . ARG A 1 85 ? -9.034 -12.798 14.835 1.00 86.81 85 ARG A N 1
ATOM 640 C CA . ARG A 1 85 ? -8.240 -12.859 16.070 1.00 86.81 85 ARG A CA 1
ATOM 641 C C . ARG A 1 85 ? -8.076 -11.441 16.632 1.00 86.81 85 ARG A C 1
ATOM 643 O O . ARG A 1 85 ? -6.982 -10.854 16.518 1.00 86.81 85 ARG A O 1
ATOM 650 N N . PRO A 1 86 ? -9.161 -10.876 17.191 1.00 85.94 86 PRO A N 1
ATOM 651 C CA . PRO A 1 86 ? -9.180 -9.471 17.541 1.00 85.94 86 PRO A CA 1
ATOM 652 C C . PRO A 1 86 ? -8.219 -9.155 18.698 1.00 85.94 86 PRO A C 1
ATOM 654 O O . PRO A 1 86 ? -7.590 -10.044 19.281 1.00 85.94 86 PRO A O 1
ATOM 657 N N . THR A 1 87 ? -7.995 -7.871 18.968 1.00 86.56 87 THR A N 1
ATOM 658 C CA . THR A 1 87 ? -7.080 -7.438 20.032 1.00 86.56 87 THR A CA 1
ATOM 659 C C . THR A 1 87 ? -7.788 -7.391 21.377 1.00 86.56 87 THR A C 1
ATOM 661 O O . THR A 1 87 ? -8.973 -7.087 21.458 1.00 86.56 87 THR A O 1
ATOM 664 N N . ALA A 1 88 ? -7.033 -7.626 22.451 1.00 85.25 88 ALA A N 1
ATOM 665 C CA . ALA A 1 88 ? -7.533 -7.474 23.818 1.00 85.25 88 ALA A CA 1
ATOM 666 C C . ALA A 1 88 ? -7.838 -6.008 24.193 1.00 85.25 88 ALA A C 1
ATOM 668 O O . ALA A 1 88 ? -8.437 -5.739 25.222 1.00 85.25 88 ALA A O 1
ATOM 669 N N . SER A 1 89 ? -7.383 -5.031 23.396 1.00 88.31 89 SER A N 1
ATOM 670 C CA . SER A 1 89 ? -7.601 -3.611 23.682 1.00 88.31 89 SER A CA 1
ATOM 671 C C . SER A 1 89 ? -7.550 -2.731 22.434 1.00 88.31 89 SER A C 1
ATOM 673 O O . SER A 1 89 ? -6.969 -3.107 21.406 1.00 88.31 89 SER A O 1
ATOM 675 N N . ARG A 1 90 ? -8.093 -1.513 22.564 1.00 90.12 90 ARG A N 1
ATOM 676 C CA . ARG A 1 90 ? -8.008 -0.437 21.562 1.00 90.12 90 ARG A CA 1
ATOM 677 C C . ARG A 1 90 ? -6.563 -0.046 21.248 1.00 90.12 90 ARG A C 1
ATOM 679 O O . ARG A 1 90 ? -6.219 0.121 20.085 1.00 90.12 90 ARG A O 1
ATOM 686 N N . ALA A 1 91 ? -5.692 0.023 22.257 1.00 91.25 91 ALA A N 1
ATOM 687 C CA . ALA A 1 91 ? -4.273 0.335 22.062 1.00 91.25 91 ALA A CA 1
ATOM 688 C C . ALA A 1 91 ? -3.556 -0.724 21.203 1.00 91.25 91 ALA A C 1
ATOM 690 O O . ALA A 1 91 ? -2.669 -0.401 20.417 1.00 91.25 91 ALA A O 1
ATOM 691 N N . GLY A 1 92 ? -3.954 -1.997 21.320 1.00 91.19 92 GLY A N 1
ATOM 692 C CA . GLY A 1 92 ? -3.457 -3.053 20.440 1.00 91.19 92 GLY A CA 1
ATOM 693 C C . GLY A 1 92 ? -3.886 -2.854 18.985 1.00 91.19 92 GLY A C 1
ATOM 694 O O . GLY A 1 92 ? -3.080 -3.066 18.081 1.00 91.19 92 GLY A O 1
ATOM 695 N N . LEU A 1 93 ? -5.134 -2.431 18.762 1.00 92.88 93 LEU A N 1
ATOM 696 C CA . LEU A 1 93 ? -5.651 -2.128 17.426 1.00 92.88 93 LEU A CA 1
ATOM 697 C C . LEU A 1 93 ? -4.946 -0.910 16.822 1.00 92.88 93 LEU A C 1
ATOM 699 O O . LEU A 1 93 ? -4.551 -0.958 15.663 1.00 92.88 93 LEU A O 1
ATOM 703 N N . GLN A 1 94 ? -4.708 0.127 17.626 1.00 94.56 94 GLN A N 1
ATOM 704 C CA . GLN A 1 94 ? -3.959 1.311 17.214 1.00 94.56 94 GLN A CA 1
ATOM 705 C C . GLN A 1 94 ? -2.550 0.955 16.727 1.00 94.56 94 GLN A C 1
ATOM 707 O O . GLN A 1 94 ? -2.185 1.341 15.625 1.00 94.56 94 GLN A O 1
ATOM 712 N N . ARG A 1 95 ? -1.789 0.147 17.479 1.00 94.00 95 ARG A N 1
ATOM 713 C CA . ARG A 1 95 ? -0.452 -0.297 17.037 1.00 94.00 95 ARG A CA 1
ATOM 714 C C . ARG A 1 95 ? -0.503 -1.063 15.713 1.00 94.00 95 ARG A C 1
ATOM 716 O O . ARG A 1 95 ? 0.323 -0.842 14.839 1.00 94.00 95 ARG A O 1
ATOM 723 N N . ARG A 1 96 ? -1.500 -1.944 15.537 1.00 93.62 96 ARG A N 1
ATOM 724 C CA . ARG A 1 96 ? -1.708 -2.641 14.252 1.00 93.62 96 ARG A CA 1
ATOM 725 C C . ARG A 1 96 ? -2.001 -1.652 13.121 1.00 93.62 96 ARG A C 1
ATOM 727 O O . ARG A 1 96 ? -1.536 -1.873 12.007 1.00 93.62 96 ARG A O 1
ATOM 734 N N . ALA A 1 97 ? -2.777 -0.604 13.400 1.00 95.12 97 ALA A N 1
ATOM 735 C CA . ALA A 1 97 ? -3.106 0.428 12.429 1.00 95.12 97 ALA A CA 1
ATOM 736 C C . ALA A 1 97 ? -1.879 1.259 12.035 1.00 95.12 97 ALA A C 1
ATOM 738 O O . ALA A 1 97 ? -1.653 1.458 10.845 1.00 95.12 97 ALA A O 1
ATOM 739 N N . GLU A 1 98 ? -1.059 1.650 13.011 1.00 96.12 98 GLU A N 1
ATOM 740 C CA . GLU A 1 98 ? 0.224 2.334 12.812 1.00 96.12 98 GLU A CA 1
ATOM 741 C C . GLU A 1 98 ? 1.172 1.500 11.933 1.00 96.12 98 GLU A C 1
ATOM 743 O O . GLU A 1 98 ? 1.679 2.003 10.933 1.00 96.12 98 GLU A O 1
ATOM 748 N N . ASP A 1 99 ? 1.324 0.201 12.214 1.00 95.50 99 ASP A N 1
ATOM 749 C CA . ASP A 1 99 ? 2.142 -0.695 11.382 1.00 95.50 99 ASP A CA 1
ATOM 750 C C . ASP A 1 99 ? 1.585 -0.853 9.948 1.00 95.50 99 ASP A C 1
ATOM 752 O O . ASP A 1 99 ? 2.327 -1.112 8.995 1.00 95.50 99 ASP A O 1
ATOM 756 N N . ASP A 1 100 ? 0.261 -0.773 9.781 1.00 96.50 100 ASP A N 1
ATOM 757 C CA . ASP A 1 100 ? -0.389 -0.856 8.470 1.00 96.50 100 ASP A CA 1
ATOM 758 C C . ASP A 1 100 ? -0.165 0.414 7.635 1.00 96.50 100 ASP A C 1
ATOM 760 O O . ASP A 1 100 ? -0.074 0.297 6.414 1.00 96.50 100 ASP A O 1
ATOM 764 N N . ILE A 1 101 ? 0.027 1.590 8.250 1.00 96.56 101 ILE A N 1
ATOM 765 C CA . ILE A 1 101 ? 0.366 2.830 7.527 1.00 96.56 101 ILE A CA 1
ATOM 766 C C . ILE A 1 101 ? 1.652 2.646 6.723 1.00 96.56 101 ILE A C 1
ATOM 768 O O . ILE A 1 101 ? 1.676 2.943 5.528 1.00 96.56 101 ILE A O 1
ATOM 772 N N . GLU A 1 102 ? 2.711 2.118 7.341 1.00 95.50 102 GLU A N 1
ATOM 773 C CA . GLU A 1 102 ? 3.993 1.906 6.658 1.00 95.50 102 GLU A CA 1
ATOM 774 C C . GLU A 1 102 ? 3.847 0.935 5.478 1.00 95.50 102 GLU A C 1
ATOM 776 O O . GLU A 1 102 ? 4.387 1.160 4.389 1.00 95.50 102 GLU A O 1
ATOM 781 N N . ARG A 1 103 ? 3.058 -0.131 5.663 1.00 96.25 103 ARG A N 1
ATOM 782 C CA . ARG A 1 103 ? 2.762 -1.107 4.605 1.00 96.25 103 ARG A CA 1
ATOM 783 C C . ARG A 1 103 ? 1.949 -0.492 3.470 1.00 96.25 103 ARG A C 1
ATOM 785 O O . ARG A 1 103 ? 2.267 -0.729 2.306 1.00 96.25 103 ARG A O 1
ATOM 792 N N . PHE A 1 104 ? 0.932 0.307 3.781 1.00 97.38 104 PHE A N 1
ATOM 793 C CA . PHE A 1 104 ? 0.127 0.993 2.772 1.00 97.38 104 PHE A CA 1
ATOM 794 C C . PHE A 1 104 ? 0.957 2.002 1.991 1.00 97.38 104 PHE A C 1
ATOM 796 O O . PHE A 1 104 ? 0.896 2.001 0.765 1.00 97.38 104 PHE A O 1
ATOM 803 N N . GLN A 1 105 ? 1.804 2.784 2.661 1.00 96.44 105 GLN A N 1
ATOM 804 C CA . GLN A 1 105 ? 2.734 3.693 1.992 1.00 96.44 105 GLN A CA 1
ATOM 805 C C . GLN A 1 105 ? 3.688 2.944 1.052 1.00 96.44 105 GLN A C 1
ATOM 807 O O . GLN A 1 105 ? 3.936 3.404 -0.062 1.00 96.44 105 GLN A O 1
ATOM 812 N N . ALA A 1 106 ? 4.194 1.773 1.450 1.00 96.00 106 ALA A N 1
ATOM 813 C CA . ALA A 1 106 ? 5.032 0.949 0.580 1.00 96.00 106 ALA A CA 1
ATOM 814 C C . ALA A 1 106 ? 4.274 0.468 -0.673 1.00 96.00 106 ALA A C 1
ATOM 816 O O . ALA A 1 106 ? 4.799 0.561 -1.785 1.00 96.00 106 ALA A O 1
ATOM 817 N N . VAL A 1 107 ? 3.026 0.011 -0.513 1.00 96.19 107 VAL A N 1
ATOM 818 C CA . VAL A 1 107 ? 2.161 -0.385 -1.637 1.00 96.19 107 VAL A CA 1
ATOM 819 C C . VAL A 1 107 ? 1.879 0.806 -2.555 1.00 96.19 107 VAL A C 1
ATOM 821 O O . VAL A 1 107 ? 2.104 0.702 -3.759 1.00 96.19 107 VAL A O 1
ATOM 824 N N . LEU A 1 108 ? 1.461 1.946 -2.006 1.00 95.62 108 LEU A N 1
ATOM 825 C CA . LEU A 1 108 ? 1.151 3.168 -2.757 1.00 95.62 108 LEU A CA 1
ATOM 826 C C . LEU A 1 108 ? 2.357 3.647 -3.573 1.00 95.62 108 LEU A C 1
ATOM 828 O O . LEU A 1 108 ? 2.240 3.868 -4.780 1.00 95.62 108 LEU A O 1
ATOM 832 N N . ARG A 1 109 ? 3.548 3.682 -2.965 1.00 94.00 109 ARG A N 1
ATOM 833 C CA . ARG A 1 109 ? 4.799 4.023 -3.662 1.00 94.00 109 ARG A CA 1
ATOM 834 C C . ARG A 1 109 ? 5.133 3.045 -4.783 1.00 94.00 109 ARG A C 1
ATOM 836 O O . ARG A 1 109 ? 5.556 3.477 -5.848 1.00 94.00 109 ARG A O 1
ATOM 843 N N . SER A 1 110 ? 4.907 1.743 -4.585 1.00 92.06 110 SER A N 1
ATOM 844 C CA . SER A 1 110 ? 5.125 0.738 -5.640 1.00 92.06 110 SER A CA 1
ATOM 845 C C . SER A 1 110 ? 4.191 0.910 -6.845 1.00 92.06 110 SER A C 1
ATOM 847 O O . SER A 1 110 ? 4.494 0.428 -7.933 1.00 92.06 110 SER A O 1
ATOM 849 N N . LYS A 1 111 ? 3.067 1.611 -6.655 1.00 91.00 111 LYS A N 1
ATOM 850 C CA . LYS A 1 111 ? 2.080 1.946 -7.689 1.00 91.00 111 LYS A CA 1
ATOM 851 C C . LYS A 1 111 ? 2.236 3.378 -8.229 1.00 91.00 111 LYS A C 1
ATOM 853 O O . LYS A 1 111 ? 1.405 3.833 -9.007 1.00 91.00 111 LYS A O 1
ATOM 858 N N . GLY A 1 112 ? 3.304 4.082 -7.841 1.00 91.19 112 GLY A N 1
ATOM 859 C CA . GLY A 1 112 ? 3.625 5.429 -8.321 1.00 91.19 112 GLY A CA 1
ATOM 860 C C . GLY A 1 112 ? 2.982 6.574 -7.531 1.00 91.19 112 GLY A C 1
ATOM 861 O O . GLY A 1 112 ? 3.157 7.734 -7.898 1.00 91.19 112 GLY A O 1
ATOM 862 N N . PHE A 1 113 ? 2.274 6.294 -6.435 1.00 93.62 113 PHE A N 1
ATOM 863 C CA . PHE A 1 113 ? 1.701 7.315 -5.554 1.00 93.62 113 PHE A CA 1
ATOM 864 C C . PHE A 1 113 ? 2.717 7.714 -4.472 1.00 93.62 113 PHE A C 1
ATOM 866 O O . PHE A 1 113 ? 2.647 7.275 -3.324 1.00 93.62 113 PHE A O 1
ATOM 873 N N . TYR A 1 114 ? 3.725 8.502 -4.853 1.00 93.44 114 TYR A N 1
ATOM 874 C CA . TYR A 1 114 ? 4.816 8.887 -3.945 1.00 93.44 114 TYR A CA 1
ATOM 875 C C . TYR A 1 114 ? 4.425 9.949 -2.915 1.00 93.44 114 TYR A C 1
ATOM 877 O O . TYR A 1 114 ? 5.005 9.976 -1.830 1.00 93.44 114 TYR A O 1
ATOM 885 N N . GLU A 1 115 ? 3.444 10.788 -3.243 1.00 93.75 115 GLU A N 1
ATOM 886 C CA . GLU A 1 115 ? 2.932 11.852 -2.370 1.00 93.75 115 GLU A CA 1
ATOM 887 C C . GLU A 1 115 ? 1.763 11.398 -1.488 1.00 93.75 115 GLU A C 1
ATOM 889 O O . GLU A 1 115 ? 1.270 12.187 -0.680 1.00 93.75 115 GLU A O 1
ATOM 894 N N . ALA A 1 116 ? 1.337 10.135 -1.607 1.00 94.44 116 ALA A N 1
ATOM 895 C CA . ALA A 1 116 ? 0.160 9.649 -0.908 1.00 94.44 116 ALA A CA 1
ATOM 896 C C . ALA A 1 116 ? 0.290 9.767 0.615 1.00 94.44 116 ALA A C 1
ATOM 8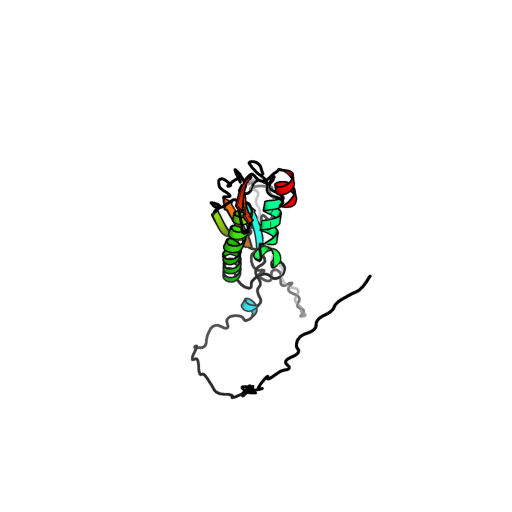98 O O . ALA A 1 116 ? 1.325 9.438 1.204 1.00 94.44 116 ALA A O 1
ATOM 899 N N . GLN A 1 117 ? -0.801 10.193 1.243 1.00 96.00 117 GLN A N 1
ATOM 900 C CA . GLN A 1 117 ? -0.944 10.310 2.685 1.00 96.00 117 GLN A CA 1
ATOM 901 C C . GLN A 1 117 ? -1.950 9.279 3.183 1.00 96.00 117 GLN A C 1
ATOM 903 O O . GLN A 1 117 ? -2.984 9.035 2.566 1.00 96.00 117 GLN A O 1
ATOM 908 N N . VAL A 1 118 ? -1.632 8.662 4.317 1.00 96.81 118 VAL A N 1
ATOM 909 C CA . VAL A 1 118 ? -2.467 7.635 4.939 1.00 96.81 118 VAL A CA 1
ATOM 910 C C . VAL A 1 118 ? -2.667 8.015 6.394 1.00 96.81 118 VAL A C 1
ATOM 912 O O . VAL A 1 118 ? -1.695 8.152 7.138 1.00 96.81 118 VAL A O 1
ATOM 915 N N . THR A 1 119 ? -3.923 8.152 6.796 1.00 96.88 119 THR A N 1
ATOM 916 C CA . THR A 1 119 ? -4.328 8.350 8.189 1.00 96.88 119 THR A CA 1
ATOM 917 C C . THR A 1 119 ? -5.328 7.276 8.598 1.00 96.88 119 THR A C 1
ATOM 919 O O . THR A 1 119 ? -5.870 6.560 7.752 1.00 96.88 119 THR A O 1
ATOM 922 N N . PHE A 1 120 ? -5.555 7.134 9.901 1.00 97.06 120 PHE A N 1
ATOM 923 C CA . PHE A 1 120 ? -6.563 6.222 10.424 1.00 97.06 120 PHE A CA 1
ATOM 924 C C . PHE A 1 120 ? -7.336 6.856 11.576 1.00 97.06 120 PHE A C 1
ATOM 926 O O . PHE A 1 120 ? -6.807 7.703 12.298 1.00 97.06 120 PHE A O 1
ATOM 933 N N . ASP A 1 121 ? -8.563 6.383 11.763 1.00 96.12 121 ASP A N 1
ATOM 934 C CA . ASP A 1 121 ? -9.419 6.683 12.904 1.00 96.12 121 ASP A CA 1
ATOM 935 C C . ASP A 1 121 ? -9.994 5.377 13.474 1.00 96.12 121 ASP A C 1
ATOM 937 O O . ASP A 1 121 ? -10.232 4.416 12.740 1.00 96.12 121 ASP A O 1
ATOM 941 N N . ILE A 1 122 ? -10.188 5.333 14.791 1.00 94.19 122 ILE A N 1
ATOM 942 C CA . ILE A 1 122 ? -10.824 4.225 15.503 1.00 94.19 122 ILE A CA 1
ATOM 943 C C . ILE A 1 122 ? -12.031 4.782 16.249 1.00 94.19 122 ILE A C 1
ATOM 945 O O . ILE A 1 122 ? -11.867 5.421 17.296 1.00 94.19 122 ILE A O 1
ATOM 949 N N . ALA A 1 123 ? -13.220 4.460 15.750 1.00 92.75 123 ALA A N 1
ATOM 950 C CA . ALA A 1 123 ? -14.500 4.839 16.331 1.00 92.75 123 ALA A CA 1
ATOM 951 C C . ALA A 1 123 ? -15.234 3.623 16.913 1.00 92.75 123 ALA A C 1
ATOM 953 O O . ALA A 1 123 ? -14.954 2.480 16.559 1.00 92.75 123 ALA A O 1
ATOM 954 N N . GLU A 1 124 ? -16.188 3.862 17.807 1.00 91.25 124 GLU A N 1
ATOM 955 C CA . GLU A 1 124 ? -17.144 2.835 18.223 1.00 91.25 124 GLU A CA 1
ATOM 956 C C . GLU A 1 124 ? -18.200 2.648 17.132 1.00 91.25 124 GLU A C 1
ATOM 958 O O . GLU A 1 124 ? -18.703 3.613 16.550 1.00 91.25 124 GLU A O 1
ATOM 963 N N . LYS A 1 125 ? -18.537 1.393 16.839 1.00 85.94 125 LYS A N 1
ATOM 964 C CA . LYS A 1 125 ? -19.614 1.054 15.919 1.00 85.94 125 LYS A CA 1
ATOM 965 C C . LYS A 1 125 ? -20.929 1.322 16.637 1.00 85.94 125 LYS A C 1
ATOM 967 O O . LYS A 1 125 ? -21.370 0.524 17.459 1.00 85.94 125 LYS A O 1
ATOM 972 N N . VAL A 1 126 ? -21.549 2.455 16.326 1.00 78.19 126 VAL A N 1
ATOM 973 C CA . VAL A 1 126 ? -22.893 2.770 16.813 1.00 78.19 126 VAL A CA 1
ATOM 974 C C . VAL A 1 126 ? -23.853 1.746 16.213 1.00 78.19 126 VAL A C 1
ATOM 976 O O . VAL A 1 126 ? -24.105 1.756 15.005 1.00 78.19 126 VAL A O 1
ATOM 979 N N . SER A 1 127 ? -24.368 0.841 17.046 1.00 61.78 127 SER A N 1
ATOM 980 C CA . SER A 1 127 ? -25.475 -0.037 16.681 1.00 61.78 127 SER A CA 1
ATOM 981 C C . SER A 1 127 ? -26.670 0.847 16.350 1.00 61.78 127 SER A C 1
ATOM 983 O O . SER A 1 127 ? -27.330 1.386 17.234 1.00 61.78 127 SER A O 1
ATOM 985 N N . THR A 1 128 ? -26.936 1.041 15.063 1.00 52.09 128 THR A N 1
ATOM 986 C CA . THR A 1 128 ? -28.237 1.531 14.612 1.00 52.09 128 THR A CA 1
ATOM 987 C C . THR A 1 128 ? -29.198 0.355 14.686 1.00 52.09 128 THR A C 1
ATOM 989 O O . THR A 1 128 ? -29.618 -0.194 13.671 1.00 52.09 128 THR A O 1
ATOM 992 N N . ASP A 1 129 ? -29.520 -0.071 15.908 1.00 49.81 129 ASP A N 1
ATOM 993 C CA . ASP A 1 129 ? -30.756 -0.812 16.096 1.00 49.81 129 ASP A CA 1
ATOM 994 C C . ASP A 1 129 ? -31.871 0.113 15.594 1.00 49.81 129 ASP A C 1
ATOM 996 O O . ASP A 1 129 ? -31.891 1.296 15.963 1.00 49.81 129 ASP A O 1
ATOM 1000 N N . PRO A 1 130 ? -32.739 -0.345 14.678 1.00 46.88 130 PRO A N 1
ATOM 1001 C CA . PRO A 1 130 ? -33.829 0.476 14.197 1.00 46.88 130 PRO A CA 1
ATOM 1002 C C . PRO A 1 130 ? -34.705 0.806 15.403 1.00 46.88 130 PRO A C 1
ATOM 1004 O O . PRO A 1 130 ? -35.451 -0.035 15.898 1.00 46.88 130 PRO A O 1
ATOM 1007 N N . VAL A 1 131 ? -34.587 2.039 15.894 1.00 53.12 131 VAL A N 1
ATOM 1008 C CA . VAL A 1 131 ? -35.586 2.641 16.766 1.00 53.12 131 VAL A CA 1
ATOM 1009 C C . VAL A 1 131 ? -36.858 2.659 15.938 1.00 53.12 131 VAL A C 1
ATOM 1011 O O . VAL A 1 131 ? -36.953 3.415 14.972 1.00 53.12 131 VAL A O 1
ATOM 1014 N N . ASP A 1 132 ? -37.767 1.750 16.274 1.00 46.09 132 ASP A N 1
ATOM 1015 C CA . ASP A 1 132 ? -39.082 1.586 15.671 1.00 46.09 132 ASP A CA 1
ATOM 1016 C C . ASP A 1 132 ? -39.765 2.965 15.562 1.00 46.09 132 ASP A C 1
ATOM 1018 O O . ASP A 1 132 ? -40.120 3.561 16.586 1.00 46.09 132 ASP A O 1
ATOM 1022 N N . PRO A 1 133 ? -39.885 3.558 14.359 1.00 52.19 133 PRO A N 1
ATOM 1023 C CA . PRO A 1 133 ? -40.428 4.892 14.216 1.00 52.19 133 PRO A CA 1
ATOM 1024 C C . PRO A 1 133 ? -41.937 4.773 14.008 1.00 52.19 133 PRO A C 1
ATOM 1026 O O . PRO A 1 133 ? -42.441 4.887 12.896 1.00 52.19 133 PRO A O 1
ATOM 1029 N N . GLN A 1 134 ? -42.668 4.561 15.098 1.00 44.81 134 GLN A N 1
ATOM 1030 C CA . GLN A 1 134 ? -44.099 4.857 15.188 1.00 44.81 134 GLN A CA 1
ATOM 1031 C C . GLN A 1 134 ? -44.398 5.198 16.664 1.00 44.81 134 GLN A C 1
ATOM 1033 O O . GLN A 1 134 ? -44.647 4.313 17.470 1.00 44.81 134 GLN A O 1
ATOM 1038 N N . SER A 1 135 ? -44.063 6.414 17.119 1.00 48.38 135 SER A N 1
ATOM 1039 C CA . SER A 1 135 ? -44.932 7.614 17.136 1.00 48.38 135 SER A CA 1
ATOM 1040 C C . SER A 1 135 ? -46.162 7.472 18.059 1.00 48.38 135 SER A C 1
ATOM 1042 O O . SER A 1 135 ? -46.722 6.390 18.172 1.00 48.38 135 SER A O 1
ATOM 1044 N N . PRO A 1 136 ? -46.756 8.577 18.528 1.00 46.53 136 PRO A N 1
ATOM 1045 C CA . PRO A 1 136 ? -46.266 9.556 19.493 1.00 46.53 136 PRO A CA 1
ATOM 1046 C C . PRO A 1 136 ? -47.292 9.722 20.639 1.00 46.53 136 PRO A C 1
ATOM 1048 O O . PRO A 1 136 ? -48.380 9.147 20.613 1.00 46.53 136 PRO A O 1
ATOM 1051 N N . ASP A 1 137 ? -46.959 10.539 21.633 1.00 45.41 137 ASP A N 1
ATOM 1052 C CA . ASP A 1 137 ? -47.887 10.995 22.667 1.00 45.41 137 ASP A CA 1
ATOM 1053 C C . ASP A 1 137 ? -49.217 11.495 22.072 1.00 45.41 137 ASP A C 1
ATOM 1055 O O . ASP A 1 137 ? -49.250 12.426 21.264 1.00 45.41 137 ASP A O 1
ATOM 1059 N N . ALA A 1 138 ? -50.321 10.888 22.504 1.00 37.91 138 ALA A N 1
ATOM 1060 C CA . ALA A 1 138 ? -51.659 11.444 22.376 1.00 37.91 138 ALA A CA 1
ATOM 1061 C C . ALA A 1 138 ? -52.188 11.711 23.789 1.00 37.91 138 ALA A C 1
ATOM 1063 O O . ALA A 1 138 ? -52.807 10.852 24.416 1.00 37.91 138 ALA A O 1
ATOM 1064 N N . GLU A 1 139 ? -51.918 12.914 24.291 1.00 44.75 139 GLU A N 1
ATOM 1065 C CA . GLU A 1 139 ? -52.809 13.534 25.265 1.00 44.75 139 GLU A CA 1
ATOM 1066 C C . GLU A 1 139 ? -54.105 13.914 24.535 1.00 44.75 139 GLU A C 1
ATOM 1068 O O . GLU A 1 139 ? -54.084 14.760 23.643 1.00 44.75 139 GLU A O 1
ATOM 1073 N N . ASP A 1 140 ? -55.233 13.312 24.913 1.00 33.22 140 ASP A N 1
ATOM 1074 C CA . ASP A 1 140 ? -56.530 13.986 24.837 1.00 33.22 140 ASP A CA 1
ATOM 1075 C C . ASP A 1 140 ? -57.458 13.451 25.936 1.00 33.22 140 ASP A C 1
ATOM 1077 O O . ASP A 1 140 ? -57.530 12.247 26.199 1.00 33.22 140 ASP A O 1
ATOM 1081 N N . GLY A 1 141 ? -58.094 14.374 26.651 1.00 34.00 141 GLY A N 1
ATOM 1082 C CA . GLY A 1 141 ? -58.800 14.119 27.901 1.00 34.00 141 GLY A CA 1
ATOM 1083 C C . GLY A 1 141 ? -60.236 13.626 27.726 1.00 34.00 141 GLY A C 1
ATOM 1084 O O . GLY A 1 141 ? -60.901 13.958 26.753 1.00 34.00 141 GLY A O 1
ATOM 1085 N N . ALA A 1 142 ? -60.737 12.890 28.725 1.00 34.47 142 ALA A N 1
ATOM 1086 C CA . ALA A 1 142 ? -62.153 12.871 29.118 1.00 34.47 142 ALA A CA 1
ATOM 1087 C C . ALA A 1 142 ? -62.365 12.097 30.441 1.00 34.47 142 ALA A C 1
ATOM 1089 O O . ALA A 1 142 ? -62.484 10.877 30.481 1.00 34.47 142 ALA A O 1
ATOM 1090 N N . GLU A 1 143 ? -62.385 12.854 31.535 1.00 33.41 143 GLU A N 1
ATOM 1091 C CA . GLU A 1 143 ? -63.233 12.734 32.732 1.00 33.41 143 GLU A CA 1
ATOM 1092 C C . GLU A 1 143 ? -64.377 11.682 32.768 1.00 33.41 143 GLU A C 1
ATOM 1094 O O . GLU A 1 143 ? -65.343 11.776 32.014 1.00 33.41 143 GLU A O 1
ATOM 1099 N N . ASN A 1 144 ? -64.373 10.787 33.776 1.00 29.91 144 ASN A N 1
ATOM 1100 C CA . ASN A 1 144 ? -65.524 10.598 34.683 1.00 29.91 144 ASN A CA 1
ATOM 1101 C C . ASN A 1 144 ? -65.182 9.820 35.973 1.00 29.91 144 ASN A C 1
ATOM 1103 O O . ASN A 1 144 ? -64.297 8.970 36.008 1.00 29.91 144 ASN A O 1
ATOM 1107 N N . ALA A 1 145 ? -65.918 10.148 37.032 1.00 34.44 145 ALA A N 1
ATOM 1108 C CA . ALA A 1 145 ? -65.753 9.762 38.426 1.00 34.44 145 ALA A CA 1
ATOM 1109 C C . ALA A 1 145 ? -66.241 8.337 38.766 1.00 34.44 145 ALA A C 1
ATOM 1111 O O . ALA A 1 145 ? -67.171 7.838 38.142 1.00 34.44 145 ALA A O 1
ATOM 1112 N N . SER A 1 146 ? -65.664 7.723 39.810 1.00 35.12 146 SER A N 1
ATOM 1113 C CA . SER A 1 146 ? -66.363 7.335 41.058 1.00 35.12 146 SER A CA 1
ATOM 1114 C C . SER A 1 146 ? -65.585 6.292 41.879 1.00 35.12 146 SER A C 1
ATOM 1116 O O . SER A 1 146 ? -65.363 5.167 41.458 1.00 35.12 146 SER A O 1
ATOM 1118 N N . GLU A 1 147 ? -65.215 6.715 43.086 1.00 33.31 147 GLU A N 1
ATOM 1119 C CA . GLU A 1 147 ? -65.298 6.027 44.384 1.00 33.31 147 GLU A CA 1
ATOM 1120 C C . GLU A 1 147 ? -65.088 4.496 44.540 1.00 33.31 147 GLU A C 1
ATOM 1122 O O . GLU A 1 147 ? -65.911 3.669 44.161 1.00 33.31 147 GLU A O 1
ATOM 1127 N N . LYS A 1 148 ? -64.118 4.221 45.430 1.00 33.22 148 LYS A N 1
ATOM 1128 C CA . LYS A 1 148 ? -64.102 3.291 46.584 1.00 33.22 148 LYS A CA 1
ATOM 1129 C C . LYS A 1 148 ? -63.382 1.924 46.495 1.00 33.22 148 LYS A C 1
ATOM 1131 O O . LYS A 1 148 ? -63.378 1.264 45.465 1.00 33.22 148 LYS A O 1
ATOM 1136 N N . PRO A 1 149 ? -62.769 1.504 47.631 1.00 42.41 149 PRO A N 1
ATOM 1137 C CA . PRO A 1 149 ? -61.771 0.447 47.723 1.00 42.41 149 PRO A CA 1
ATOM 1138 C C . PRO A 1 149 ? -62.404 -0.905 48.054 1.00 42.41 149 PRO A C 1
ATOM 1140 O O . PRO A 1 149 ? -63.400 -0.967 48.777 1.00 42.41 149 PRO A O 1
ATOM 1143 N N . THR A 1 150 ? -61.757 -1.993 47.642 1.00 32.53 150 THR A N 1
ATOM 1144 C CA . THR A 1 150 ? -61.943 -3.288 48.305 1.00 32.53 150 THR A CA 1
ATOM 1145 C C . THR A 1 150 ? -60.599 -3.958 48.556 1.00 32.53 150 THR A C 1
ATOM 1147 O O . THR A 1 150 ? -59.903 -4.424 47.663 1.00 32.53 150 THR A O 1
ATOM 1150 N N . GLU A 1 151 ? -60.251 -3.947 49.837 1.00 32.84 151 GLU A N 1
ATOM 1151 C CA . GLU A 1 151 ? -59.391 -4.907 50.511 1.00 32.84 151 GLU A CA 1
ATOM 1152 C C . GLU A 1 151 ? -60.008 -6.308 50.354 1.00 32.84 151 GLU A C 1
ATOM 1154 O O . GLU A 1 151 ? -61.178 -6.502 50.691 1.00 32.84 151 GLU A O 1
ATOM 1159 N N . ASN A 1 152 ? -59.238 -7.299 49.899 1.00 33.28 152 ASN A N 1
ATOM 1160 C CA . ASN A 1 152 ? -59.422 -8.655 50.404 1.00 33.28 152 ASN A CA 1
ATOM 1161 C C . ASN A 1 152 ? -58.086 -9.396 50.519 1.00 33.28 152 ASN A C 1
ATOM 1163 O O . ASN A 1 152 ? -57.235 -9.358 49.634 1.00 33.28 152 ASN A O 1
ATOM 1167 N N . LYS A 1 153 ? -57.947 -10.031 51.677 1.00 35.53 153 LYS A N 1
ATOM 1168 C CA . LYS A 1 153 ? -56.788 -10.711 52.238 1.00 35.53 153 LYS A CA 1
ATOM 1169 C C . LYS A 1 153 ? -56.689 -12.166 51.775 1.00 35.53 153 LYS A C 1
ATOM 1171 O O . LYS A 1 153 ? -57.697 -12.847 51.635 1.00 35.53 153 LYS A O 1
ATOM 1176 N N . ASN A 1 154 ? -55.435 -12.612 51.771 1.00 30.53 154 ASN A N 1
ATOM 1177 C CA . ASN A 1 154 ? -54.912 -13.914 52.192 1.00 30.53 154 ASN A CA 1
ATOM 1178 C C . ASN A 1 154 ? -55.281 -15.185 51.409 1.00 30.53 154 ASN A C 1
ATOM 1180 O O . ASN A 1 154 ? -56.392 -15.702 51.480 1.00 30.53 154 ASN A O 1
ATOM 1184 N N . GLY A 1 155 ? -54.225 -15.788 50.862 1.00 29.75 155 GLY A N 1
ATOM 118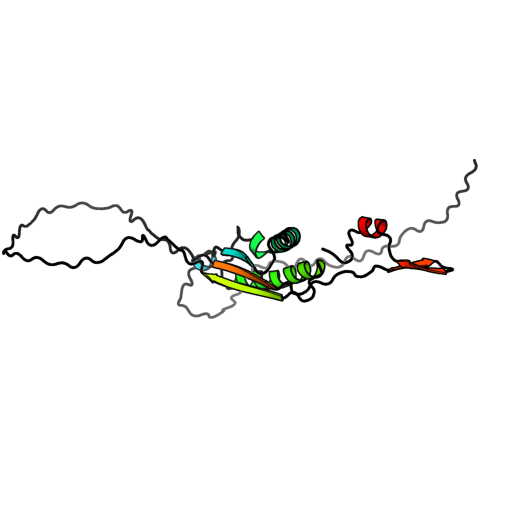5 C CA . GLY A 1 155 ? -54.059 -17.222 50.648 1.00 29.75 155 GLY A CA 1
ATOM 1186 C C . GLY A 1 155 ? -52.561 -17.522 50.596 1.00 29.75 155 GLY A C 1
ATOM 1187 O O . GLY A 1 155 ? -51.938 -17.321 49.563 1.00 29.75 155 GLY A O 1
ATOM 1188 N N . ASP A 1 156 ? -52.008 -17.879 51.750 1.00 31.12 156 ASP A N 1
ATOM 1189 C CA . ASP A 1 156 ? -50.606 -18.224 52.025 1.00 31.12 156 ASP A CA 1
ATOM 1190 C C . ASP A 1 156 ? -50.292 -19.687 51.619 1.00 31.12 156 ASP A C 1
ATOM 1192 O O . ASP A 1 156 ? -51.229 -20.455 51.376 1.00 31.12 156 ASP A O 1
ATOM 1196 N N . ILE A 1 157 ? -49.005 -20.066 51.702 1.00 38.34 157 ILE A N 1
ATOM 1197 C CA . ILE A 1 157 ? -48.348 -21.392 51.530 1.00 38.34 157 ILE A CA 1
ATOM 1198 C C . ILE A 1 157 ? -47.773 -21.616 50.108 1.00 38.34 157 ILE A C 1
ATOM 1200 O O . ILE A 1 157 ? -48.513 -21.927 49.179 1.00 38.34 157 ILE A O 1
ATOM 1204 N N . ASP A 1 158 ? -46.505 -21.285 49.820 1.00 31.88 158 ASP A N 1
ATOM 1205 C CA . ASP A 1 158 ? -45.210 -21.881 50.255 1.00 31.88 158 ASP A CA 1
ATOM 1206 C C . ASP A 1 158 ? -44.851 -23.157 49.463 1.00 31.88 158 ASP A C 1
ATOM 1208 O O . ASP A 1 158 ? -45.490 -24.190 49.642 1.00 31.88 158 ASP A O 1
ATOM 1212 N N . ASP A 1 159 ? -43.883 -23.068 48.539 1.00 32.03 159 ASP A N 1
ATOM 1213 C CA . ASP A 1 159 ? -42.621 -23.828 48.610 1.00 32.03 159 ASP A CA 1
ATOM 1214 C C . ASP A 1 159 ? -41.642 -23.396 47.492 1.00 32.03 159 ASP A C 1
ATOM 1216 O O . ASP A 1 159 ? -42.004 -22.842 46.452 1.00 32.03 159 ASP A O 1
ATOM 1220 N N . SER A 1 160 ? -40.371 -23.631 47.771 1.00 31.88 160 SER A N 1
ATOM 1221 C CA . SER A 1 160 ? -39.175 -22.976 47.274 1.00 31.88 160 SER A CA 1
ATOM 1222 C C . SER A 1 160 ? -38.575 -23.541 45.975 1.00 31.88 160 SER A C 1
ATOM 1224 O O . SER A 1 160 ? -38.712 -24.711 45.637 1.00 31.88 160 SER A O 1
ATOM 1226 N N . ALA A 1 161 ? -37.736 -22.686 45.376 1.00 32.81 161 ALA A N 1
ATOM 1227 C CA . ALA A 1 161 ? -36.459 -22.999 44.721 1.00 32.81 161 ALA A CA 1
ATOM 1228 C C . ALA A 1 161 ? -36.448 -23.703 43.348 1.00 32.81 161 ALA A C 1
ATOM 1230 O O . ALA A 1 161 ? -36.483 -24.923 43.239 1.00 32.81 161 ALA A O 1
ATOM 1231 N N . ALA A 1 162 ? -36.204 -22.901 42.306 1.00 34.59 162 ALA A N 1
ATOM 1232 C CA . ALA A 1 162 ? -35.013 -22.947 41.435 1.00 34.59 162 ALA A CA 1
ATOM 1233 C C . ALA A 1 162 ? -35.316 -22.028 40.234 1.00 34.59 162 ALA A C 1
ATOM 1235 O O . ALA A 1 162 ? -36.212 -22.296 39.448 1.00 34.59 162 ALA A O 1
ATOM 1236 N N . GLY A 1 163 ? -34.695 -20.861 40.096 1.00 33.50 163 GLY A N 1
ATOM 1237 C CA . GLY A 1 163 ? -33.250 -20.758 39.948 1.00 33.50 163 GLY A CA 1
ATOM 1238 C C . GLY A 1 163 ? -32.851 -20.976 38.487 1.00 33.50 163 GLY A C 1
ATOM 1239 O O . GLY A 1 163 ? -32.090 -21.885 38.187 1.00 33.50 163 GLY A O 1
ATOM 1240 N N . SER A 1 164 ? -33.380 -20.153 37.587 1.00 34.84 164 SER A N 1
ATOM 1241 C CA . SER A 1 164 ? -32.708 -19.794 36.338 1.00 34.84 164 SER A CA 1
ATOM 1242 C C . SER A 1 164 ? -33.200 -18.407 35.957 1.00 34.84 164 SER A C 1
ATOM 1244 O O . SER A 1 164 ? -34.024 -18.230 35.061 1.00 34.84 164 SER A O 1
ATOM 1246 N N . GLU A 1 165 ? -32.739 -17.420 36.724 1.00 34.62 165 GLU A N 1
ATOM 1247 C CA . GLU A 1 165 ? -32.619 -16.066 36.207 1.00 34.62 165 GLU A CA 1
ATOM 1248 C C . GLU A 1 165 ? -31.808 -16.193 34.920 1.00 34.62 165 GLU A C 1
ATOM 1250 O O . GLU A 1 165 ? -30.631 -16.561 34.923 1.00 34.62 165 GLU A O 1
ATOM 1255 N N . GLN A 1 166 ? -32.503 -16.012 33.804 1.00 36.84 166 GLN A N 1
ATOM 1256 C CA . GLN A 1 166 ? -31.890 -15.774 32.521 1.00 36.84 166 GLN A CA 1
ATOM 1257 C C . GLN A 1 166 ? -31.013 -14.536 32.728 1.00 36.84 166 GLN A C 1
ATOM 1259 O O . GLN A 1 166 ? -31.524 -13.426 32.852 1.00 36.84 166 GLN A O 1
ATOM 1264 N N . ALA A 1 167 ? -29.704 -14.743 32.863 1.00 38.66 167 ALA A N 1
ATOM 1265 C CA . ALA A 1 167 ? -28.721 -13.675 32.839 1.00 38.66 167 ALA A CA 1
ATOM 1266 C C . ALA A 1 167 ? -28.728 -13.088 31.421 1.00 38.66 167 ALA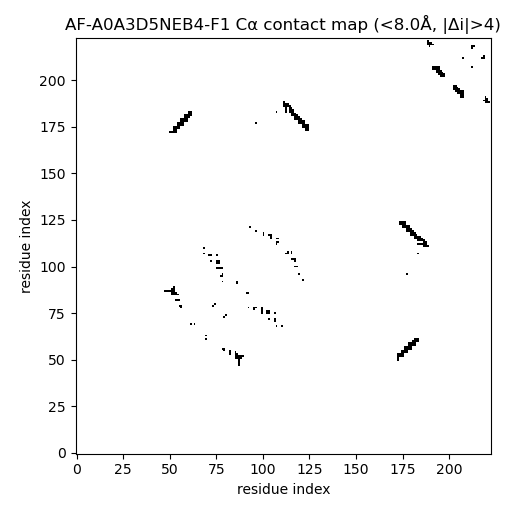 A C 1
ATOM 1268 O O . ALA A 1 167 ? -27.958 -13.494 30.550 1.00 38.66 167 ALA A O 1
ATOM 1269 N N . GLU A 1 168 ? -29.688 -12.206 31.160 1.00 41.16 168 GLU A N 1
ATOM 1270 C CA . GLU A 1 168 ? -29.695 -11.359 29.982 1.00 41.16 168 GLU A CA 1
ATOM 1271 C C . GLU A 1 168 ? -28.553 -10.351 30.102 1.00 41.16 168 GLU A C 1
ATOM 1273 O O . GLU A 1 168 ? -28.421 -9.645 31.099 1.00 41.16 168 GLU A O 1
ATOM 1278 N N . GLY A 1 169 ? -27.726 -10.311 29.058 1.00 44.12 169 GLY A N 1
ATOM 1279 C CA . GLY A 1 169 ? -26.757 -9.247 28.836 1.00 44.12 169 GLY A CA 1
ATOM 1280 C C . GLY A 1 169 ? -25.460 -9.394 29.618 1.00 44.12 169 GLY A C 1
ATOM 1281 O O . GLY A 1 169 ? -25.106 -8.514 30.395 1.00 44.12 169 GLY A O 1
ATOM 1282 N N . ALA A 1 170 ? -24.697 -10.463 29.368 1.00 46.47 170 ALA A N 1
ATOM 1283 C CA . ALA A 1 170 ? -23.254 -10.359 29.556 1.00 46.47 170 ALA A CA 1
ATOM 1284 C C . ALA A 1 170 ? -22.765 -9.169 28.713 1.00 46.47 170 ALA A C 1
ATOM 1286 O O . ALA A 1 170 ? -22.943 -9.177 27.496 1.00 46.47 170 ALA A O 1
ATOM 1287 N N . ASP A 1 171 ? -22.227 -8.165 29.402 1.00 58.03 171 ASP A N 1
ATOM 1288 C CA . ASP A 1 171 ? -21.601 -6.938 28.910 1.00 58.03 171 ASP A CA 1
ATOM 1289 C C . ASP A 1 171 ? -20.621 -7.250 27.765 1.00 58.03 171 ASP A C 1
ATOM 1291 O O . ASP A 1 171 ? -19.444 -7.555 27.969 1.00 58.03 171 ASP A O 1
ATOM 1295 N N . ALA A 1 172 ? -21.145 -7.326 26.542 1.00 65.94 172 ALA A N 1
ATOM 1296 C CA . ALA A 1 172 ? -20.360 -7.652 25.367 1.00 65.94 172 ALA A CA 1
ATOM 1297 C C . ALA A 1 172 ? -19.592 -6.392 24.948 1.00 65.94 172 ALA A C 1
ATOM 1299 O O . ALA A 1 172 ? -20.199 -5.325 24.847 1.00 65.94 172 ALA A O 1
ATOM 1300 N N . PRO A 1 173 ? -18.278 -6.487 24.677 1.00 76.06 173 PRO A N 1
ATOM 1301 C CA . PRO A 1 173 ? -17.476 -5.317 24.346 1.00 76.06 173 PRO A CA 1
ATOM 1302 C C . PRO A 1 173 ? -18.008 -4.624 23.086 1.00 76.06 173 PRO A C 1
ATOM 1304 O O . PRO A 1 173 ? -18.204 -5.275 22.054 1.00 76.06 173 PRO A O 1
ATOM 1307 N N . THR A 1 174 ? -18.204 -3.302 23.166 1.00 84.69 174 THR A N 1
ATOM 1308 C CA . THR A 1 174 ? -18.687 -2.471 22.055 1.00 84.69 174 THR A CA 1
ATOM 1309 C C . THR A 1 174 ? -17.791 -2.655 20.824 1.00 84.69 174 THR A C 1
ATOM 1311 O O . THR A 1 174 ? -16.573 -2.460 20.924 1.00 84.69 174 THR A O 1
ATOM 1314 N N . PRO A 1 175 ? -18.348 -3.033 19.658 1.00 88.44 175 PRO A N 1
ATOM 1315 C CA . PRO A 1 175 ? -17.555 -3.214 18.451 1.00 88.44 175 PRO A CA 1
ATOM 1316 C C . PRO A 1 175 ? -16.917 -1.897 18.003 1.00 88.44 175 PRO A C 1
ATOM 1318 O O . PRO A 1 175 ? -17.512 -0.831 18.134 1.00 88.44 175 PRO A O 1
ATOM 1321 N N . LEU A 1 176 ? -15.709 -1.969 17.445 1.00 92.12 176 LEU A N 1
ATOM 1322 C CA . LEU A 1 176 ? -14.984 -0.812 16.911 1.00 92.12 176 LEU A CA 1
ATOM 1323 C C . LEU A 1 176 ? -14.968 -0.814 15.377 1.00 92.12 176 LEU A C 1
ATOM 1325 O O . LEU A 1 176 ? -15.029 -1.862 14.736 1.00 92.12 176 LEU A O 1
ATOM 1329 N N . VAL A 1 177 ? -14.810 0.359 14.776 1.00 93.88 177 VAL A N 1
ATOM 1330 C CA . VAL A 1 177 ? -14.533 0.532 13.347 1.00 93.88 177 VAL A CA 1
ATOM 1331 C C . VAL A 1 177 ? -13.185 1.224 13.207 1.00 93.88 177 VAL A C 1
ATOM 1333 O O . VAL A 1 177 ? -12.982 2.313 13.739 1.00 93.88 177 VAL A O 1
ATOM 1336 N N . LEU A 1 178 ? -12.257 0.570 12.512 1.00 94.75 178 LEU A N 1
ATOM 1337 C CA . LEU A 1 178 ? -10.984 1.143 12.090 1.00 94.75 178 LEU A CA 1
ATOM 1338 C C . LEU A 1 178 ? -11.120 1.617 10.643 1.00 94.75 178 LEU A C 1
ATOM 1340 O O . LEU A 1 178 ? -11.163 0.808 9.715 1.00 94.75 178 LEU A O 1
ATOM 1344 N N . SER A 1 179 ? -11.163 2.927 10.447 1.00 95.81 179 SER A N 1
ATOM 1345 C CA . SER A 1 179 ? -11.287 3.534 9.125 1.00 95.81 179 SER A CA 1
ATOM 1346 C C . SER A 1 179 ? -9.943 4.106 8.702 1.00 95.81 179 SER A C 1
ATOM 1348 O O . SER A 1 179 ? -9.382 4.946 9.400 1.00 95.81 179 SER A O 1
ATOM 1350 N N . TYR A 1 180 ? -9.435 3.671 7.552 1.00 96.88 180 TYR A N 1
ATOM 1351 C CA . TYR A 1 180 ? -8.276 4.274 6.906 1.00 96.88 180 TYR A CA 1
ATOM 1352 C C . TYR A 1 180 ? -8.731 5.305 5.878 1.00 96.88 180 TYR A C 1
ATOM 1354 O O . TYR A 1 180 ? -9.544 5.001 4.999 1.00 96.88 180 TYR A O 1
ATOM 1362 N N . GLN A 1 181 ? -8.178 6.509 5.963 1.00 96.69 181 GLN A N 1
ATOM 1363 C CA . GLN A 1 181 ? -8.358 7.564 4.973 1.00 96.69 181 GLN A CA 1
ATOM 1364 C C . GLN A 1 181 ? -7.068 7.678 4.174 1.00 96.69 181 GLN A C 1
ATOM 1366 O O . GLN A 1 181 ? -5.992 7.918 4.727 1.00 96.69 181 GLN A O 1
ATOM 1371 N N . ILE A 1 182 ? -7.177 7.448 2.872 1.00 96.50 182 ILE A N 1
ATOM 1372 C CA . ILE A 1 182 ? -6.043 7.427 1.961 1.00 96.50 182 ILE A CA 1
ATOM 1373 C C . ILE A 1 182 ? -6.246 8.559 0.968 1.00 96.50 182 ILE A C 1
ATOM 1375 O O . ILE A 1 182 ? -7.172 8.522 0.167 1.00 96.50 182 ILE A O 1
ATOM 1379 N N . ASP A 1 183 ? -5.373 9.557 1.022 1.00 95.81 183 ASP A N 1
ATOM 1380 C CA . ASP A 1 183 ? -5.253 10.562 -0.026 1.00 95.81 183 ASP A CA 1
ATOM 1381 C C . ASP A 1 183 ? -4.130 10.119 -0.958 1.00 95.81 183 ASP A C 1
ATOM 1383 O O . ASP A 1 183 ? -2.953 10.138 -0.594 1.00 95.81 183 ASP A O 1
ATOM 1387 N N . VAL A 1 184 ? -4.497 9.647 -2.147 1.00 91.94 184 VAL A N 1
ATOM 1388 C CA . VAL A 1 184 ? -3.540 9.108 -3.119 1.00 91.94 184 VAL A CA 1
ATOM 1389 C C . VAL A 1 184 ? -2.698 10.200 -3.793 1.00 91.94 184 VAL A C 1
ATOM 1391 O O . VAL A 1 184 ? -1.605 9.904 -4.278 1.00 91.94 184 VAL A O 1
ATOM 1394 N N . GLY A 1 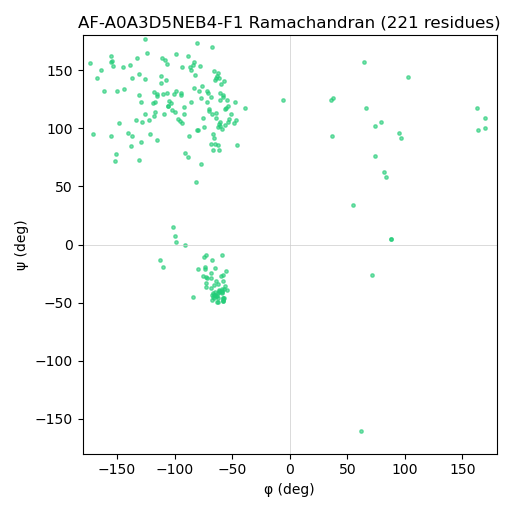185 ? -3.157 11.457 -3.792 1.00 89.88 185 GLY A N 1
ATOM 1395 C CA . GLY A 1 185 ? -2.477 12.569 -4.456 1.00 89.88 185 GLY A CA 1
ATOM 1396 C C . GLY A 1 185 ? -2.342 12.402 -5.976 1.00 89.88 185 GLY A C 1
ATOM 1397 O O . GLY A 1 185 ? -3.066 11.631 -6.611 1.00 89.88 185 GLY A O 1
ATOM 1398 N N . THR A 1 186 ? -1.401 13.146 -6.575 1.00 89.44 186 THR A N 1
ATOM 1399 C CA . THR A 1 186 ? -1.104 13.005 -8.007 1.00 89.44 186 THR A CA 1
ATOM 1400 C C . THR A 1 186 ? -0.098 11.886 -8.205 1.00 89.44 186 THR A C 1
ATOM 1402 O O . THR A 1 186 ? 1.010 11.932 -7.665 1.00 89.44 186 THR A O 1
ATOM 1405 N N . PRO A 1 187 ? -0.439 10.880 -9.001 1.00 88.75 187 PRO A N 1
ATOM 1406 C CA . PRO A 1 187 ? 0.489 9.802 -9.208 1.00 88.75 187 PRO A CA 1
ATOM 1407 C C . PRO A 1 187 ? 1.541 10.107 -10.273 1.00 88.75 187 PRO A C 1
ATOM 1409 O O . PRO A 1 187 ? 1.273 10.709 -11.313 1.00 88.75 187 PRO A O 1
ATOM 1412 N N . TYR A 1 188 ? 2.738 9.584 -10.042 1.00 89.69 188 TYR A N 1
ATOM 1413 C CA . TYR A 1 188 ? 3.867 9.722 -10.945 1.00 89.69 188 TYR A CA 1
ATOM 1414 C C . TYR A 1 188 ? 3.770 8.676 -12.046 1.00 89.69 188 TYR A C 1
ATOM 1416 O O . TYR A 1 188 ? 3.472 7.505 -11.800 1.00 89.69 188 TYR A O 1
ATOM 1424 N N . LEU A 1 189 ? 4.004 9.124 -13.272 1.00 89.62 189 LEU A N 1
ATOM 1425 C CA . LEU A 1 189 ? 3.987 8.299 -14.468 1.00 89.62 189 LEU A CA 1
ATOM 1426 C C . LEU A 1 189 ? 5.405 8.190 -15.008 1.00 89.62 189 LEU A C 1
ATOM 1428 O O . LEU A 1 189 ? 6.184 9.141 -14.938 1.00 89.62 189 LEU A O 1
ATOM 1432 N N . ILE A 1 190 ? 5.729 7.026 -15.558 1.00 88.12 190 ILE A N 1
ATOM 1433 C CA . ILE A 1 190 ? 6.977 6.851 -16.290 1.00 88.12 190 ILE A CA 1
ATOM 1434 C C . ILE A 1 190 ? 6.828 7.617 -17.606 1.00 88.12 190 ILE A C 1
ATOM 1436 O O . ILE A 1 190 ? 5.883 7.371 -18.354 1.00 88.12 190 ILE A O 1
ATOM 1440 N N . GLU A 1 191 ? 7.735 8.559 -17.864 1.00 89.56 191 GLU A N 1
ATOM 1441 C CA . GLU A 1 191 ? 7.786 9.323 -19.118 1.00 89.56 191 GLU A CA 1
ATOM 1442 C C . GLU A 1 191 ? 8.545 8.553 -20.205 1.00 89.56 191 GLU A C 1
ATOM 1444 O O . GLU A 1 191 ? 8.088 8.454 -21.340 1.00 89.56 191 GLU A O 1
ATOM 1449 N N . ALA A 1 192 ? 9.698 7.985 -19.848 1.00 88.00 192 ALA A N 1
ATOM 1450 C CA . ALA A 1 192 ? 10.555 7.227 -20.747 1.00 88.00 192 ALA A CA 1
ATOM 1451 C C . ALA A 1 192 ? 11.415 6.228 -19.963 1.00 88.00 192 ALA A C 1
ATOM 1453 O O . ALA A 1 192 ? 11.682 6.407 -18.773 1.00 88.00 192 ALA A O 1
ATOM 1454 N N . VAL A 1 193 ? 11.869 5.179 -20.649 1.00 91.50 193 VAL A N 1
ATOM 1455 C CA . VAL A 1 193 ? 12.834 4.209 -20.122 1.00 91.50 193 VAL A CA 1
ATOM 1456 C C . VAL A 1 193 ?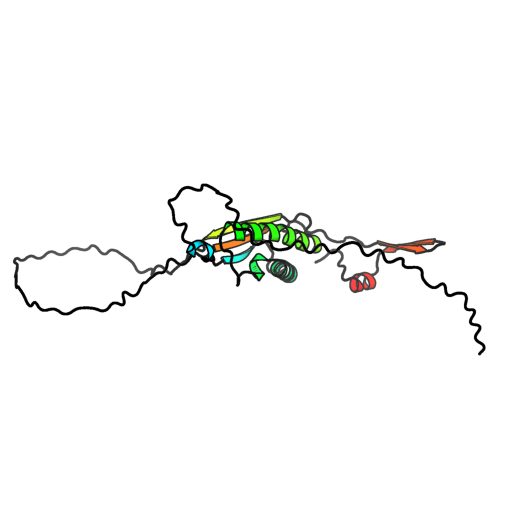 13.999 4.130 -21.096 1.00 91.50 193 VAL A C 1
ATOM 1458 O O . VAL A 1 193 ? 13.837 3.634 -22.208 1.00 91.50 193 VAL A O 1
ATOM 1461 N N . ASP A 1 194 ? 15.173 4.590 -20.672 1.00 92.88 194 ASP A N 1
ATOM 1462 C CA . ASP A 1 194 ? 16.402 4.506 -21.459 1.00 92.88 194 ASP A CA 1
ATOM 1463 C C . ASP A 1 194 ? 17.277 3.344 -20.987 1.00 92.88 194 ASP A C 1
ATOM 1465 O O . ASP A 1 194 ? 17.588 3.188 -19.804 1.00 92.88 194 ASP A O 1
ATOM 1469 N N . LEU A 1 195 ? 17.700 2.516 -21.937 1.00 91.75 195 LEU A N 1
ATOM 1470 C CA . LEU A 1 195 ? 18.535 1.349 -21.713 1.00 91.75 195 LEU A CA 1
ATOM 1471 C C . LEU A 1 195 ? 19.975 1.651 -22.120 1.00 91.75 195 LEU A C 1
ATOM 1473 O O . LEU A 1 195 ? 20.269 1.951 -23.279 1.00 91.75 195 LEU A O 1
ATOM 1477 N N . LYS A 1 196 ? 20.891 1.494 -21.160 1.00 94.62 196 LYS A N 1
ATOM 1478 C CA . LYS A 1 196 ? 22.336 1.624 -21.356 1.00 94.62 196 LYS A CA 1
ATOM 1479 C C . LYS A 1 196 ? 23.013 0.263 -21.265 1.00 94.62 196 LYS A C 1
ATOM 1481 O O . LYS A 1 196 ? 23.092 -0.331 -20.194 1.00 94.62 196 LYS A O 1
ATOM 1486 N N . THR A 1 197 ? 23.538 -0.217 -22.387 1.00 93.50 197 THR A N 1
ATOM 1487 C CA . THR A 1 197 ? 24.312 -1.462 -22.452 1.00 93.50 197 THR A CA 1
ATOM 1488 C C . THR A 1 197 ? 25.795 -1.151 -22.613 1.00 93.50 197 THR A C 1
ATOM 1490 O O . THR A 1 197 ? 26.205 -0.546 -23.605 1.00 93.50 197 THR A O 1
ATOM 1493 N N . THR A 1 198 ? 26.607 -1.589 -21.651 1.00 95.69 198 THR A N 1
ATOM 1494 C CA . THR A 1 198 ? 28.063 -1.390 -21.650 1.00 95.69 198 THR A CA 1
ATOM 1495 C C . THR A 1 198 ? 28.776 -2.673 -22.064 1.00 95.69 198 THR A C 1
ATOM 1497 O O . THR A 1 198 ? 28.721 -3.680 -21.360 1.00 95.69 198 THR A O 1
ATOM 1500 N N . TYR A 1 199 ? 29.473 -2.619 -23.193 1.00 94.12 199 TYR A N 1
ATOM 1501 C CA . TYR A 1 199 ? 30.427 -3.624 -23.656 1.00 94.12 199 TYR A CA 1
ATOM 1502 C C . TYR A 1 199 ? 31.862 -3.174 -23.313 1.00 94.12 199 TYR A C 1
ATOM 1504 O O . TYR A 1 199 ? 32.076 -1.992 -23.036 1.00 94.12 199 TYR A O 1
ATOM 1512 N N . PRO A 1 200 ? 32.869 -4.069 -23.344 1.00 96.50 200 PRO A N 1
ATOM 1513 C CA . PRO A 1 200 ? 34.263 -3.693 -23.080 1.00 96.50 200 PRO A CA 1
ATOM 1514 C C . PRO A 1 200 ? 34.820 -2.613 -24.022 1.00 96.50 200 PRO A C 1
ATOM 1516 O O . PRO A 1 200 ? 35.744 -1.895 -23.656 1.00 96.50 200 PRO A O 1
ATOM 1519 N N . ASP A 1 201 ? 34.276 -2.518 -25.235 1.00 95.81 201 ASP A N 1
ATOM 1520 C CA . ASP A 1 201 ? 34.730 -1.654 -26.326 1.00 95.81 201 ASP A CA 1
ATOM 1521 C C . ASP A 1 201 ? 33.776 -0.489 -26.638 1.00 95.81 201 ASP A C 1
ATOM 1523 O O . ASP A 1 201 ? 34.191 0.486 -27.266 1.00 95.81 201 ASP A O 1
ATOM 1527 N N . LYS A 1 202 ? 32.504 -0.566 -26.223 1.00 94.25 202 LYS A N 1
ATOM 1528 C CA . LYS A 1 202 ? 31.490 0.453 -26.535 1.00 94.25 202 LYS A CA 1
ATOM 1529 C C . LYS A 1 202 ? 30.351 0.512 -25.524 1.00 94.25 202 LYS A C 1
ATOM 1531 O O . LYS A 1 202 ? 30.020 -0.467 -24.867 1.00 94.25 202 LYS A O 1
ATOM 1536 N N . VAL A 1 203 ? 29.680 1.656 -25.490 1.00 95.31 203 VAL A N 1
ATOM 1537 C CA . VAL A 1 203 ? 28.445 1.879 -24.734 1.00 95.31 203 VAL A CA 1
ATOM 1538 C C . VAL A 1 203 ? 27.337 2.215 -25.725 1.00 95.31 203 VAL A C 1
ATOM 1540 O O . VAL A 1 203 ? 27.538 3.049 -26.605 1.00 95.31 203 VAL A O 1
ATOM 1543 N N . ILE A 1 204 ? 26.187 1.554 -25.599 1.00 93.44 204 ILE A N 1
ATOM 1544 C CA . ILE A 1 204 ? 24.993 1.816 -26.410 1.00 93.44 204 ILE A CA 1
ATOM 1545 C C . ILE A 1 204 ? 23.884 2.300 -25.481 1.00 93.44 204 ILE A C 1
ATOM 1547 O O . ILE A 1 204 ? 23.515 1.586 -24.551 1.00 93.44 204 ILE A O 1
ATOM 1551 N N . GLU A 1 205 ? 23.355 3.488 -25.755 1.00 94.62 205 GLU A N 1
ATOM 1552 C CA . GLU A 1 205 ? 22.206 4.080 -25.065 1.00 94.62 205 GLU A CA 1
ATOM 1553 C C . GLU A 1 205 ? 21.053 4.211 -26.065 1.00 94.62 205 GLU A C 1
ATOM 1555 O O . GLU A 1 205 ? 21.249 4.716 -27.173 1.00 94.62 205 GLU A O 1
ATOM 1560 N N . ARG A 1 206 ? 19.872 3.695 -25.712 1.00 93.75 206 ARG A N 1
ATOM 1561 C CA . ARG A 1 206 ? 18.650 3.799 -26.525 1.00 93.75 206 ARG A CA 1
ATOM 1562 C C . ARG A 1 206 ? 17.403 3.731 -25.651 1.00 93.75 206 ARG A C 1
ATOM 1564 O O . ARG A 1 206 ? 17.432 3.056 -24.628 1.00 93.75 206 ARG A O 1
ATOM 1571 N N . ALA A 1 207 ? 16.302 4.316 -26.108 1.00 92.31 207 ALA A N 1
ATOM 1572 C CA . ALA A 1 207 ? 14.996 4.100 -25.493 1.00 92.31 207 ALA A CA 1
ATOM 1573 C C . ALA A 1 207 ? 14.574 2.619 -25.578 1.00 92.31 207 ALA A C 1
ATOM 1575 O O . ALA A 1 207 ? 14.919 1.905 -26.533 1.00 92.31 207 ALA A O 1
ATOM 1576 N N . ALA A 1 208 ? 13.832 2.162 -24.571 1.00 91.12 208 ALA A N 1
ATOM 1577 C CA . ALA A 1 208 ? 13.196 0.854 -24.555 1.00 91.12 208 ALA A CA 1
ATOM 1578 C C . ALA A 1 208 ? 12.124 0.769 -25.647 1.00 91.12 208 ALA A C 1
ATOM 1580 O O . ALA A 1 208 ? 11.403 1.729 -25.915 1.00 91.12 208 ALA A O 1
ATOM 1581 N N . THR A 1 209 ? 12.030 -0.392 -26.286 1.00 90.62 209 THR A N 1
ATOM 1582 C CA . THR A 1 209 ? 10.952 -0.680 -27.241 1.00 90.62 209 THR A CA 1
ATOM 1583 C C . THR A 1 209 ? 9.689 -1.144 -26.518 1.00 90.62 209 THR A C 1
ATOM 1585 O O . THR A 1 209 ? 9.779 -1.705 -25.427 1.00 90.62 209 THR A O 1
ATOM 1588 N N . ASP A 1 210 ? 8.522 -1.000 -27.148 1.00 88.25 210 ASP A N 1
ATOM 1589 C CA . ASP A 1 210 ? 7.235 -1.425 -26.570 1.00 88.25 210 ASP A CA 1
ATOM 1590 C C . ASP A 1 210 ? 7.235 -2.901 -26.141 1.00 88.25 210 ASP A C 1
ATOM 1592 O O . ASP A 1 210 ? 6.742 -3.235 -25.070 1.00 88.25 210 ASP A O 1
ATOM 1596 N N . ALA A 1 211 ? 7.868 -3.783 -26.923 1.00 89.81 211 ALA A N 1
ATOM 1597 C CA . ALA A 1 211 ? 7.989 -5.202 -26.584 1.00 89.81 211 ALA A CA 1
ATOM 1598 C C . ALA A 1 211 ? 8.849 -5.447 -25.327 1.00 89.81 211 ALA A C 1
ATOM 1600 O O . ALA A 1 211 ? 8.580 -6.364 -24.553 1.00 89.81 211 ALA A O 1
ATOM 1601 N N . GLU A 1 212 ? 9.891 -4.636 -25.112 1.00 89.44 212 GLU A N 1
ATOM 1602 C CA . GLU A 1 212 ? 10.724 -4.697 -23.903 1.00 89.44 212 GLU A CA 1
ATOM 1603 C C . GLU A 1 212 ? 9.969 -4.140 -22.682 1.00 89.44 212 GLU A C 1
ATOM 1605 O O . GLU A 1 212 ? 10.089 -4.684 -21.582 1.00 89.44 212 GLU A O 1
ATOM 1610 N N . LEU A 1 213 ? 9.155 -3.098 -22.872 1.00 89.00 213 LEU A N 1
ATOM 1611 C CA . LEU A 1 213 ? 8.289 -2.534 -21.832 1.00 89.00 213 LEU A CA 1
ATOM 1612 C C . LEU A 1 213 ? 7.188 -3.519 -21.417 1.00 89.00 213 LEU A C 1
ATOM 1614 O O . LEU A 1 213 ? 7.003 -3.766 -20.227 1.00 89.00 213 LEU A O 1
ATOM 1618 N N . GLU A 1 214 ? 6.524 -4.156 -22.381 1.00 88.38 214 GLU A N 1
ATOM 1619 C CA . GLU A 1 214 ? 5.501 -5.174 -22.126 1.00 88.38 214 GLU A CA 1
ATOM 1620 C C . GLU A 1 214 ? 6.092 -6.381 -21.385 1.00 88.38 214 GLU A C 1
ATOM 1622 O O . GLU A 1 214 ? 5.565 -6.798 -20.354 1.00 88.38 214 GLU A O 1
ATOM 1627 N N . ALA A 1 215 ? 7.249 -6.887 -21.832 1.00 90.00 215 ALA A N 1
ATOM 1628 C CA . ALA A 1 215 ? 7.938 -7.994 -21.167 1.00 90.00 215 ALA A CA 1
ATOM 1629 C C . ALA A 1 215 ? 8.320 -7.677 -19.708 1.00 90.00 215 ALA A C 1
ATOM 1631 O O . ALA A 1 215 ? 8.422 -8.581 -18.875 1.00 90.00 215 ALA A O 1
ATOM 1632 N N . THR A 1 216 ? 8.523 -6.398 -19.387 1.00 86.94 216 THR A N 1
ATOM 1633 C CA . THR A 1 216 ? 8.871 -5.922 -18.041 1.00 86.94 216 THR A CA 1
ATOM 1634 C C . THR A 1 216 ? 7.675 -5.388 -17.252 1.00 86.94 216 THR A C 1
ATOM 1636 O O . THR A 1 216 ? 7.851 -4.994 -16.101 1.00 86.94 216 THR A O 1
ATOM 1639 N N . HIS A 1 217 ? 6.462 -5.450 -17.815 1.00 84.81 217 HIS A N 1
ATOM 1640 C CA . HIS A 1 217 ? 5.227 -4.917 -17.229 1.00 84.81 217 HIS A CA 1
ATOM 1641 C C . HIS A 1 217 ? 5.330 -3.425 -16.855 1.00 84.81 217 HIS A C 1
ATOM 1643 O O . HIS A 1 217 ? 4.744 -2.981 -15.867 1.00 84.81 217 HIS A O 1
ATOM 1649 N N . LEU A 1 218 ? 6.090 -2.649 -17.632 1.00 83.38 218 LEU A N 1
ATOM 1650 C CA . LEU A 1 218 ? 6.221 -1.206 -17.456 1.00 83.38 218 LEU A CA 1
ATOM 1651 C C . LEU A 1 218 ? 5.229 -0.476 -18.363 1.00 83.38 218 LEU A C 1
ATOM 1653 O O . LEU A 1 218 ? 5.167 -0.729 -19.564 1.00 83.38 218 LEU A O 1
ATOM 1657 N N . GLN A 1 219 ? 4.475 0.457 -17.784 1.00 79.00 219 GLN A N 1
ATOM 1658 C CA . GLN A 1 219 ? 3.526 1.308 -18.499 1.00 79.00 219 GLN A CA 1
ATOM 1659 C C . GLN A 1 219 ? 4.050 2.746 -18.531 1.00 79.00 219 GLN A C 1
ATOM 1661 O O . GLN A 1 219 ? 4.436 3.298 -17.498 1.00 79.00 219 GLN A O 1
ATOM 1666 N N . ILE A 1 220 ? 4.074 3.346 -19.722 1.00 79.81 220 ILE A N 1
ATOM 1667 C CA . ILE A 1 220 ? 4.456 4.746 -19.935 1.00 79.81 220 ILE A CA 1
ATOM 1668 C C . ILE A 1 220 ? 3.182 5.588 -20.060 1.00 79.81 220 ILE A C 1
ATOM 1670 O O . ILE A 1 220 ? 2.281 5.248 -20.822 1.00 79.81 220 ILE A O 1
ATOM 1674 N N . GLY A 1 221 ? 3.115 6.707 -19.338 1.00 66.56 221 GLY A N 1
ATOM 1675 C CA . GLY A 1 221 ? 2.114 7.765 -19.535 1.00 66.56 221 GLY A CA 1
ATOM 1676 C C . GLY A 1 221 ? 0.658 7.492 -19.120 1.00 66.56 221 GLY A C 1
ATOM 1677 O O . GLY A 1 221 ? -0.037 8.454 -18.805 1.00 66.56 221 GLY A O 1
ATOM 1678 N N . GLN A 1 222 ? 0.166 6.252 -19.081 1.00 62.25 222 GLN A N 1
ATOM 1679 C CA . GLN A 1 222 ? -1.193 5.942 -18.604 1.00 62.25 222 GLN A CA 1
ATOM 1680 C C . GLN A 1 222 ? -1.221 4.704 -17.705 1.00 62.25 222 GLN A C 1
ATOM 1682 O O . GLN A 1 222 ? -0.460 3.763 -17.925 1.00 62.25 222 GLN A O 1
ATOM 1687 N N . ARG A 1 223 ? -2.090 4.769 -16.688 1.00 59.34 223 ARG A N 1
ATOM 1688 C CA . ARG A 1 223 ? -2.444 3.690 -15.760 1.00 59.34 223 ARG A CA 1
ATOM 1689 C C . ARG A 1 223 ? -3.876 3.252 -16.057 1.00 59.34 223 ARG A C 1
ATOM 1691 O O . ARG A 1 223 ? -4.670 4.166 -16.389 1.00 59.34 223 ARG A O 1
#

Foldseek 3Di:
DDDDDDDDDDDDDDDDDDDDDPPPPDPPPDPDDPPPPDDDDDPPPVVLQVQFAQEAEAEDQDDPVVVVLVVQLCVLQPLNVCNVPGHSDPVVSVVSQVVSQVSNCVSLVVVQLNVKDKDKDKAFDPPPPPPPPDDDDDDDDDDDDDDDDDDDDDDDDDDDDDDDPPPPDPPRHGHMYMYMYMNSPDGDFAAWDWDWDDDPVDIDIDTDDPVRCVVVVHDGPDD

Solvent-accessible surface area (backbone atoms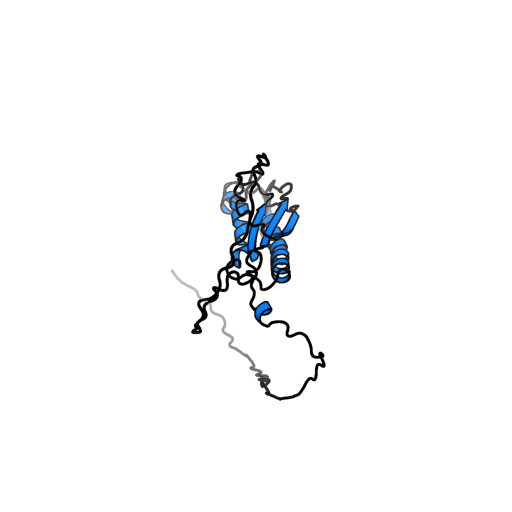 only — not comparable to full-atom values): 15164 Å² total; per-residue (Å²): 138,86,88,82,88,82,89,84,82,92,77,84,85,87,84,82,86,75,90,77,79,89,74,79,78,72,86,73,91,67,98,68,88,78,84,74,87,71,78,93,84,73,83,72,57,75,61,58,76,67,42,52,38,47,55,48,74,47,82,42,67,67,66,83,84,47,52,70,58,54,52,52,45,59,71,56,29,56,55,60,75,35,45,94,60,49,36,59,42,69,71,54,47,49,53,41,50,57,60,27,42,60,47,43,50,52,53,37,41,77,72,28,20,73,70,41,45,71,50,75,49,80,45,74,55,76,79,78,68,80,74,78,89,71,84,76,94,77,88,78,90,80,89,84,87,83,90,88,88,78,90,84,81,88,84,84,86,89,86,84,90,82,90,73,80,77,80,77,73,76,87,69,66,73,38,32,35,37,39,34,43,32,47,48,68,74,64,61,65,42,84,79,55,76,46,75,49,79,54,102,89,50,74,48,77,45,72,64,50,71,69,58,29,58,77,67,75,55,61,63,75,64,131